Protein AF-A0A952U9K7-F1 (afdb_monomer)

Mean predicted aligned error: 6.44 Å

Structure (mmCIF, N/CA/C/O backbone):
data_AF-A0A952U9K7-F1
#
_entry.id   AF-A0A952U9K7-F1
#
loop_
_atom_site.group_PDB
_atom_site.id
_atom_site.type_symbol
_atom_site.label_atom_id
_atom_site.label_alt_id
_atom_site.label_comp_id
_atom_site.label_asym_id
_atom_site.label_entity_id
_atom_site.label_seq_id
_atom_site.pdbx_PDB_ins_code
_atom_site.Cartn_x
_atom_site.Cartn_y
_atom_site.Cartn_z
_atom_site.occupancy
_atom_site.B_iso_or_equiv
_atom_site.auth_seq_id
_atom_site.auth_comp_id
_atom_site.auth_asym_id
_atom_site.auth_atom_id
_atom_site.pdbx_PDB_model_num
ATOM 1 N N . MET A 1 1 ? -61.680 -23.540 38.713 1.00 37.88 1 MET A N 1
ATOM 2 C CA . MET A 1 1 ? -61.249 -23.160 37.351 1.00 37.88 1 MET A CA 1
ATOM 3 C C . MET A 1 1 ? -60.621 -21.777 37.469 1.00 37.88 1 MET A C 1
ATOM 5 O O . MET A 1 1 ? -61.343 -20.796 37.552 1.00 37.88 1 MET A O 1
ATOM 9 N N . TRP A 1 2 ? -59.306 -21.716 37.691 1.00 30.23 2 TRP A N 1
ATOM 10 C CA . TRP A 1 2 ? -58.599 -20.479 38.048 1.00 30.23 2 TRP A CA 1
ATOM 11 C C . TRP A 1 2 ? -58.170 -19.718 36.787 1.00 30.23 2 TRP A C 1
ATOM 13 O O . TRP A 1 2 ? -57.456 -20.269 35.954 1.00 30.23 2 TRP A O 1
ATOM 23 N N . GLN A 1 3 ? -58.606 -18.462 36.661 1.00 39.00 3 GLN A N 1
ATOM 24 C CA . GLN A 1 3 ? -58.007 -17.465 35.769 1.00 39.00 3 GLN A CA 1
ATOM 25 C C . GLN A 1 3 ? -56.705 -16.948 36.389 1.00 39.00 3 GLN A C 1
ATOM 27 O O . GLN A 1 3 ? -56.698 -16.633 37.576 1.00 39.00 3 GLN A O 1
ATOM 32 N N . PHE A 1 4 ? -55.654 -16.766 35.584 1.00 37.81 4 PHE A N 1
ATOM 33 C CA . PHE A 1 4 ? -54.609 -15.779 35.859 1.00 37.81 4 PHE A CA 1
ATOM 34 C C . PHE A 1 4 ? -54.068 -15.151 34.573 1.00 37.81 4 PHE A C 1
ATOM 36 O O . PHE A 1 4 ? -54.078 -15.742 33.495 1.00 37.81 4 PHE A O 1
ATOM 43 N N . ALA A 1 5 ? -53.671 -13.895 34.741 1.00 40.28 5 ALA A N 1
ATOM 44 C CA . ALA A 1 5 ? -53.377 -12.892 33.740 1.00 40.28 5 ALA A CA 1
ATOM 45 C C . ALA A 1 5 ? -51.969 -12.994 33.122 1.00 40.28 5 ALA A C 1
ATOM 47 O O . ALA A 1 5 ? -51.072 -13.664 33.624 1.00 40.28 5 ALA A O 1
ATOM 48 N N . ARG A 1 6 ? -51.833 -12.238 32.026 1.00 46.50 6 ARG A N 1
ATOM 49 C CA . ARG A 1 6 ? -50.649 -11.872 31.231 1.00 46.50 6 ARG A CA 1
ATOM 50 C C . ARG A 1 6 ? -49.305 -11.827 31.976 1.00 46.50 6 ARG A C 1
ATOM 52 O O . ARG A 1 6 ? -49.191 -11.227 33.037 1.00 46.50 6 ARG A O 1
ATOM 59 N N . SER A 1 7 ? -48.244 -12.201 31.258 1.00 39.53 7 SER A N 1
ATOM 60 C CA . SER A 1 7 ? -46.961 -11.492 31.327 1.00 39.53 7 SER A CA 1
ATOM 61 C C . SER A 1 7 ? -46.228 -11.614 29.991 1.00 39.53 7 SER A C 1
ATOM 63 O O . SER A 1 7 ? -45.555 -12.598 29.704 1.00 39.53 7 SER A O 1
ATOM 65 N N . SER A 1 8 ? -46.393 -10.590 29.158 1.00 52.47 8 SER A N 1
ATOM 66 C CA . SER A 1 8 ? -45.461 -10.248 28.092 1.00 52.47 8 SER A CA 1
ATOM 67 C C . SER A 1 8 ? -44.159 -9.768 28.732 1.00 52.47 8 SER A C 1
ATOM 69 O O . SER A 1 8 ? -44.113 -8.664 29.278 1.00 52.47 8 SER A O 1
ATOM 71 N N . ARG A 1 9 ? -43.099 -10.570 28.659 1.00 48.53 9 ARG A N 1
ATOM 72 C CA . ARG A 1 9 ? -41.734 -10.051 28.754 1.00 48.53 9 ARG A CA 1
ATOM 73 C C . ARG A 1 9 ? -41.154 -10.100 27.355 1.00 48.53 9 ARG A C 1
ATOM 75 O O . ARG A 1 9 ? -40.773 -11.160 26.875 1.00 48.53 9 ARG A O 1
ATOM 82 N N . GLY A 1 10 ? -41.189 -8.945 26.694 1.00 43.25 10 GLY A N 1
ATOM 83 C CA . GLY A 1 10 ? -40.309 -8.694 25.567 1.00 43.25 10 GLY A CA 1
ATOM 84 C C . GLY A 1 10 ? -38.881 -8.858 26.065 1.00 43.25 10 GLY A C 1
ATOM 85 O O . GLY A 1 10 ? -38.507 -8.273 27.081 1.00 43.25 10 GLY A O 1
ATOM 86 N N . ASP A 1 11 ? -38.140 -9.718 25.384 1.00 46.94 11 ASP A N 1
ATOM 87 C CA . ASP A 1 11 ? -36.701 -9.837 25.524 1.00 46.94 11 ASP A CA 1
ATOM 88 C C . ASP A 1 11 ? -36.097 -8.471 25.176 1.00 46.94 11 ASP A C 1
ATOM 90 O O . ASP A 1 11 ? -36.122 -8.029 24.025 1.00 46.94 11 ASP A O 1
ATOM 94 N N . ALA A 1 12 ? -35.674 -7.737 26.204 1.00 50.28 12 ALA A N 1
ATOM 95 C CA . ALA A 1 12 ? -34.909 -6.518 26.036 1.00 50.28 12 ALA A CA 1
ATOM 96 C C . ALA A 1 12 ? -33.539 -6.945 25.509 1.00 50.28 12 ALA A C 1
ATOM 98 O O . ALA A 1 12 ? -32.642 -7.255 26.289 1.00 50.28 12 ALA A O 1
ATOM 99 N N . GLY A 1 13 ? -33.427 -7.009 24.178 1.00 48.12 13 GLY A N 1
ATOM 100 C CA . GLY A 1 13 ? -32.206 -7.358 23.472 1.00 48.12 13 GLY A CA 1
ATOM 101 C C . GLY A 1 13 ? -31.045 -6.547 24.026 1.00 48.12 13 GLY A C 1
ATOM 102 O O . GLY A 1 13 ? -30.970 -5.332 23.837 1.00 48.12 13 GLY A O 1
ATOM 103 N N . THR A 1 14 ? -30.159 -7.219 24.754 1.00 57.16 14 THR A N 1
ATOM 104 C CA . THR A 1 14 ? -28.931 -6.622 25.252 1.00 57.16 14 THR A CA 1
ATOM 105 C C . THR A 1 14 ? -28.125 -6.201 24.031 1.00 57.16 14 THR A C 1
ATOM 107 O O . THR A 1 14 ? -27.683 -7.028 23.233 1.00 57.16 14 THR A O 1
ATOM 110 N N . ALA A 1 15 ? -28.015 -4.887 23.820 1.00 64.81 15 ALA A N 1
ATOM 111 C CA . ALA A 1 15 ? -27.217 -4.340 22.736 1.00 64.81 15 ALA A CA 1
ATOM 112 C C . ALA A 1 15 ? -25.815 -4.958 22.817 1.00 64.81 15 ALA A C 1
ATOM 114 O O . ALA A 1 15 ? -25.151 -4.884 23.853 1.00 64.81 15 ALA A O 1
ATOM 115 N N . ARG A 1 16 ? -25.398 -5.635 21.741 1.00 66.88 16 ARG A N 1
ATOM 116 C CA . ARG A 1 16 ? -24.092 -6.293 21.677 1.00 66.88 16 ARG A CA 1
ATOM 117 C C . ARG A 1 16 ? -23.012 -5.244 21.978 1.00 66.88 16 ARG A C 1
ATOM 119 O O . ARG A 1 16 ? -23.091 -4.161 21.396 1.00 66.88 16 ARG A O 1
ATOM 126 N N . PRO A 1 17 ? -22.025 -5.530 22.848 1.00 74.38 17 PRO A N 1
ATOM 127 C CA . PRO A 1 17 ? -21.009 -4.546 23.196 1.00 74.38 17 PRO A CA 1
ATOM 128 C C . PRO A 1 17 ? -20.305 -4.043 21.933 1.00 74.38 17 PRO A C 1
ATOM 130 O O . PRO A 1 17 ? -19.890 -4.830 21.076 1.00 74.38 17 PRO A O 1
ATOM 133 N N . VAL A 1 18 ? -20.234 -2.718 21.809 1.00 87.44 18 VAL A N 1
ATOM 134 C CA . VAL A 1 18 ? -19.598 -2.024 20.688 1.00 87.44 18 VAL A CA 1
ATOM 135 C C . VAL A 1 18 ? -18.085 -2.132 20.864 1.00 87.44 18 VAL A C 1
ATOM 137 O O . VAL A 1 18 ? -17.547 -1.711 21.890 1.00 87.44 18 VAL A O 1
ATOM 140 N N . LYS A 1 19 ? -17.396 -2.700 19.871 1.00 94.12 19 LYS A N 1
ATOM 141 C CA . LYS A 1 19 ? -15.937 -2.868 19.895 1.00 94.12 19 LYS A CA 1
ATOM 142 C C . LYS A 1 19 ? -15.221 -1.512 19.755 1.00 94.12 19 LYS A C 1
ATOM 144 O O . LYS A 1 19 ? -15.787 -0.614 19.129 1.00 94.12 19 LYS A O 1
ATOM 149 N N . PRO A 1 20 ? -13.993 -1.331 20.275 1.00 94.50 20 PRO A N 1
ATOM 150 C CA . PRO A 1 20 ? -13.357 -0.010 20.270 1.00 94.50 20 PRO A CA 1
ATOM 151 C C . PRO A 1 20 ? -13.043 0.521 18.868 1.00 94.50 20 PRO A C 1
ATOM 153 O O . PRO A 1 20 ? -13.454 1.628 18.523 1.00 94.50 20 PRO A O 1
ATOM 156 N N . LEU A 1 21 ? -12.363 -0.270 18.033 1.00 97.00 21 LEU A N 1
ATOM 157 C CA . LEU A 1 21 ? -11.828 0.215 16.763 1.00 97.00 21 LEU A CA 1
ATOM 158 C C . LEU A 1 21 ? -11.968 -0.812 15.635 1.00 97.00 21 LEU A C 1
ATOM 160 O O . LEU A 1 21 ? -11.735 -2.008 15.816 1.00 97.00 21 LEU A O 1
ATOM 164 N N . LEU A 1 22 ? -12.304 -0.314 14.446 1.00 98.25 22 LEU A N 1
ATOM 165 C CA . LEU A 1 22 ? -12.169 -1.035 13.188 1.00 98.25 22 LEU A CA 1
ATOM 166 C C . LEU A 1 22 ? -11.196 -0.312 12.254 1.00 98.25 22 LEU A C 1
ATOM 168 O O . LEU A 1 22 ? -11.374 0.867 11.944 1.00 98.25 22 LEU A O 1
ATOM 172 N N . LEU A 1 23 ? -10.228 -1.055 11.729 1.00 98.50 23 LEU A N 1
ATOM 173 C CA . LEU A 1 23 ? -9.376 -0.638 10.623 1.00 98.50 23 LEU A CA 1
ATOM 174 C C . LEU A 1 23 ? -9.918 -1.228 9.315 1.00 98.50 23 LEU A C 1
ATOM 176 O O . LEU A 1 23 ? -9.966 -2.449 9.145 1.00 98.50 23 LEU A O 1
ATOM 180 N N . ILE A 1 24 ? -10.322 -0.373 8.374 1.00 98.56 24 ILE A N 1
ATOM 181 C CA . ILE A 1 24 ? -10.697 -0.794 7.015 1.00 98.56 24 ILE A CA 1
ATOM 182 C C . ILE A 1 24 ? -9.494 -0.572 6.106 1.00 98.56 24 ILE A C 1
ATOM 184 O O . ILE A 1 24 ? -9.241 0.548 5.669 1.00 98.56 24 ILE A O 1
ATOM 188 N N . ALA A 1 25 ? -8.745 -1.633 5.831 1.00 98.06 25 ALA A N 1
ATOM 189 C CA . ALA A 1 25 ? -7.472 -1.557 5.132 1.00 98.06 25 ALA A CA 1
ATOM 190 C C . ALA A 1 25 ? -7.561 -1.899 3.640 1.00 98.06 25 ALA A C 1
ATOM 192 O O . ALA A 1 25 ? -8.407 -2.675 3.179 1.00 98.06 25 ALA A O 1
ATOM 193 N N . CYS A 1 26 ? -6.616 -1.359 2.878 1.00 97.12 26 CYS A N 1
ATOM 194 C CA . CYS A 1 26 ? -6.236 -1.926 1.596 1.00 97.12 26 CYS A CA 1
ATOM 195 C C . CYS A 1 26 ? -5.763 -3.375 1.783 1.00 97.12 26 CYS A C 1
ATOM 197 O O . CYS A 1 26 ? -4.928 -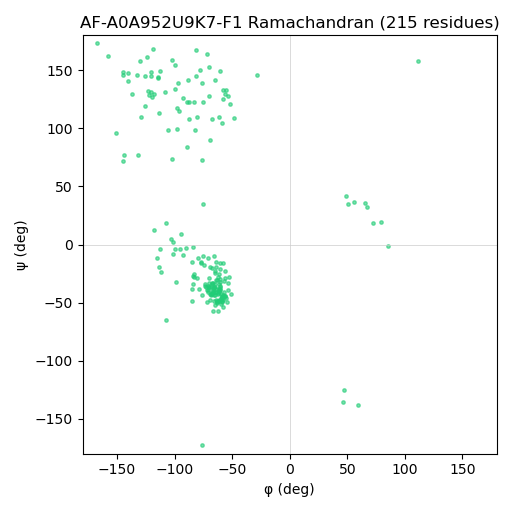3.658 2.639 1.00 97.12 26 CYS A O 1
ATOM 199 N N . GLY A 1 27 ? -6.245 -4.301 0.950 1.00 96.50 27 GLY A N 1
ATOM 200 C CA . GLY A 1 27 ? -5.814 -5.700 1.000 1.00 96.50 27 GLY A CA 1
ATOM 201 C C . GLY A 1 27 ? -4.316 -5.903 0.745 1.00 96.50 27 GLY A C 1
ATOM 202 O O . GLY A 1 27 ? -3.781 -6.921 1.169 1.00 96.50 27 GLY A O 1
ATOM 203 N N . ALA A 1 28 ? -3.641 -4.944 0.101 1.00 96.31 28 ALA A N 1
ATOM 204 C CA . ALA A 1 28 ? -2.191 -4.965 -0.090 1.00 96.31 28 ALA A CA 1
ATOM 205 C C . ALA A 1 28 ? -1.401 -4.627 1.185 1.00 96.31 28 ALA A C 1
ATOM 207 O O . ALA A 1 28 ? -0.220 -4.928 1.241 1.00 96.31 28 ALA A O 1
ATOM 208 N N . LEU A 1 29 ? -2.053 -4.022 2.186 1.00 96.75 29 LEU A N 1
ATOM 209 C CA . LEU A 1 29 ? -1.466 -3.646 3.478 1.00 96.75 29 LEU A CA 1
ATOM 210 C C . LEU A 1 29 ? -1.830 -4.637 4.595 1.00 96.75 29 LEU A C 1
ATOM 212 O O . LEU A 1 29 ? -1.544 -4.398 5.765 1.00 96.75 29 LEU A O 1
ATOM 216 N N . ALA A 1 30 ? -2.562 -5.710 4.276 1.00 95.88 30 ALA A N 1
ATOM 217 C CA . ALA A 1 30 ? -3.206 -6.544 5.286 1.00 95.88 30 ALA A CA 1
ATOM 218 C C . ALA A 1 30 ? -2.201 -7.159 6.272 1.00 95.88 30 ALA A C 1
ATOM 220 O O . ALA A 1 30 ? -2.463 -7.178 7.473 1.00 95.88 30 ALA A O 1
ATOM 221 N N . ARG A 1 31 ? -1.055 -7.647 5.778 1.00 96.38 31 ARG A N 1
ATOM 222 C CA . ARG A 1 31 ? -0.038 -8.302 6.617 1.00 96.38 31 ARG A CA 1
ATOM 223 C C . ARG A 1 31 ? 0.643 -7.291 7.533 1.00 96.38 31 ARG A C 1
ATOM 225 O O . ARG A 1 31 ? 0.808 -7.558 8.717 1.00 96.38 31 ARG A O 1
ATOM 232 N N . GLU A 1 32 ? 0.965 -6.121 7.004 1.00 96.94 32 GLU A N 1
ATOM 233 C CA . GLU A 1 32 ? 1.681 -5.056 7.699 1.00 96.94 32 GLU A CA 1
ATOM 234 C C . GLU A 1 32 ? 0.788 -4.412 8.762 1.00 96.94 32 GLU A C 1
ATOM 236 O O . GLU A 1 32 ? 1.223 -4.193 9.889 1.00 96.94 32 GLU A O 1
ATOM 241 N N . VAL A 1 33 ? -0.494 -4.186 8.458 1.00 97.81 33 VAL A N 1
ATOM 242 C CA . VAL A 1 33 ? -1.463 -3.657 9.431 1.00 97.81 33 VAL A CA 1
ATOM 243 C C . VAL A 1 33 ? -1.728 -4.665 10.553 1.00 97.81 33 VAL A C 1
ATOM 245 O O . VAL A 1 33 ? -1.845 -4.264 11.709 1.00 97.81 33 VAL A O 1
ATOM 248 N N . ILE A 1 34 ? -1.772 -5.969 10.250 1.00 98.06 34 ILE A N 1
ATOM 249 C CA . ILE A 1 34 ? -1.856 -7.029 11.270 1.00 98.06 34 ILE A CA 1
ATOM 250 C C . ILE A 1 34 ? -0.613 -7.017 12.165 1.00 98.06 34 ILE A C 1
ATOM 252 O O . ILE A 1 34 ? -0.751 -6.990 13.389 1.00 98.06 34 ILE A O 1
ATOM 256 N N . ALA A 1 35 ? 0.579 -6.972 11.568 1.00 97.75 35 ALA A N 1
ATOM 257 C CA . ALA A 1 35 ? 1.836 -6.942 12.305 1.00 97.75 35 ALA A CA 1
ATOM 258 C C . ALA A 1 35 ? 1.945 -5.701 13.204 1.00 97.75 35 ALA A C 1
ATOM 260 O O . ALA A 1 35 ? 2.387 -5.801 14.345 1.00 97.75 35 ALA A O 1
ATOM 261 N N . LEU A 1 36 ? 1.497 -4.536 12.728 1.00 97.88 36 LEU A N 1
ATOM 262 C CA . LEU A 1 36 ? 1.464 -3.301 13.512 1.00 97.88 36 LEU A CA 1
ATOM 263 C C . LEU A 1 36 ? 0.445 -3.353 14.653 1.00 97.88 36 LEU A C 1
ATOM 265 O O . LEU A 1 36 ? 0.774 -2.966 15.773 1.00 97.88 36 LEU A O 1
ATOM 269 N N . ARG A 1 37 ? -0.761 -3.880 14.404 1.00 97.62 37 ARG A N 1
ATOM 270 C CA . ARG A 1 37 ? -1.762 -4.110 15.456 1.00 97.62 37 ARG A CA 1
ATOM 271 C C . ARG A 1 37 ? -1.195 -4.985 16.570 1.00 97.62 37 ARG A C 1
ATOM 273 O O . ARG A 1 37 ? -1.403 -4.677 17.738 1.00 97.62 37 ARG A O 1
ATOM 280 N N . GLU A 1 38 ? -0.486 -6.054 16.219 1.00 97.81 38 GLU A N 1
ATOM 281 C CA . GLU A 1 38 ? 0.136 -6.968 17.183 1.00 97.81 38 GLU A CA 1
ATOM 282 C C . GLU A 1 38 ? 1.305 -6.314 17.922 1.00 97.81 38 GLU A C 1
ATOM 284 O O . GLU A 1 38 ? 1.332 -6.338 19.151 1.00 97.81 38 GLU A O 1
ATOM 289 N N . LYS A 1 39 ? 2.215 -5.654 17.194 1.00 97.44 39 LYS A N 1
ATOM 290 C CA . LYS A 1 39 ? 3.366 -4.923 17.750 1.00 97.44 39 LYS A CA 1
ATOM 291 C C . LYS A 1 39 ? 2.952 -3.902 18.810 1.00 97.44 39 LYS A C 1
ATOM 293 O O . LYS A 1 39 ? 3.644 -3.752 19.812 1.00 97.44 39 LYS A O 1
ATOM 298 N N . HIS A 1 40 ? 1.837 -3.207 18.588 1.00 97.00 40 HIS A N 1
ATOM 299 C CA . HIS A 1 40 ? 1.350 -2.139 19.466 1.00 97.00 40 HIS A CA 1
ATOM 300 C C . HIS A 1 40 ? 0.175 -2.542 20.360 1.00 97.00 40 HIS A C 1
ATOM 302 O O . HIS A 1 40 ? -0.372 -1.685 21.053 1.00 97.00 40 HIS A O 1
ATOM 308 N N . ALA A 1 41 ? -0.221 -3.818 20.342 1.00 96.56 41 ALA A N 1
ATOM 309 C CA . ALA A 1 41 ? -1.356 -4.350 21.095 1.00 96.56 41 ALA A CA 1
ATOM 310 C C . ALA A 1 41 ? -2.650 -3.521 20.937 1.00 96.56 41 ALA A C 1
ATOM 312 O O . ALA A 1 41 ? -3.366 -3.262 21.906 1.00 96.56 41 ALA A O 1
ATOM 313 N N . TRP A 1 42 ? -2.955 -3.075 19.714 1.00 95.94 42 TRP A N 1
ATOM 314 C CA . TRP A 1 42 ? -4.180 -2.320 19.449 1.00 95.94 42 TRP A CA 1
ATOM 315 C C . TRP A 1 42 ? -5.415 -3.223 19.566 1.00 95.94 42 TRP A C 1
ATOM 317 O O . TRP A 1 42 ? -5.503 -4.244 18.880 1.00 95.94 42 TRP A O 1
ATOM 327 N N . ASP A 1 43 ? -6.403 -2.807 20.365 1.00 95.31 43 ASP A N 1
ATOM 328 C CA . ASP A 1 43 ? -7.733 -3.432 20.416 1.00 95.31 43 ASP A CA 1
ATOM 329 C C . ASP A 1 43 ? -8.565 -3.015 19.190 1.00 95.31 43 ASP A C 1
ATOM 331 O O . ASP A 1 43 ? -9.438 -2.142 19.242 1.00 95.31 43 ASP A O 1
ATOM 335 N N . ALA A 1 44 ? -8.190 -3.580 18.041 1.00 96.50 44 ALA A N 1
ATOM 336 C CA . ALA A 1 44 ? -8.738 -3.236 16.741 1.00 96.50 44 ALA A CA 1
ATOM 337 C C . ALA A 1 44 ? -9.013 -4.477 15.887 1.00 96.50 44 ALA A C 1
ATOM 339 O O . ALA A 1 44 ? -8.129 -5.305 15.637 1.00 96.50 44 ALA A O 1
ATOM 340 N N . ASP A 1 45 ? -10.227 -4.551 15.348 1.00 97.94 45 ASP A N 1
ATOM 341 C CA . ASP A 1 45 ? -10.522 -5.472 14.256 1.00 97.94 45 ASP A CA 1
ATOM 342 C C . ASP A 1 45 ? -9.989 -4.902 12.934 1.00 97.94 45 ASP A C 1
ATOM 344 O O . ASP A 1 45 ? -9.958 -3.688 12.725 1.00 97.94 45 ASP A O 1
ATOM 348 N N . ILE A 1 46 ? -9.612 -5.784 12.006 1.00 98.44 46 ILE A N 1
ATOM 349 C CA . ILE A 1 46 ? -9.141 -5.406 10.669 1.00 98.44 46 ILE A CA 1
ATOM 350 C C . ILE A 1 46 ? -10.039 -6.066 9.627 1.00 98.44 46 ILE A C 1
ATOM 352 O O . ILE A 1 46 ? -10.231 -7.282 9.633 1.00 98.44 46 ILE A O 1
ATOM 356 N N . VAL A 1 47 ? -10.553 -5.274 8.688 1.00 98.25 47 VAL A N 1
ATOM 357 C CA . VAL A 1 47 ? -11.229 -5.774 7.484 1.00 98.25 47 VAL A CA 1
ATOM 358 C C . VAL A 1 47 ? -10.587 -5.174 6.247 1.00 98.25 47 VAL A C 1
ATOM 360 O O . VAL A 1 47 ? -10.174 -4.021 6.251 1.00 98.25 47 VAL A O 1
ATOM 363 N N . CYS A 1 48 ? -10.516 -5.950 5.168 1.00 98.00 48 CYS A N 1
ATOM 364 C CA . CYS A 1 48 ? -9.840 -5.518 3.949 1.00 98.00 48 CYS A CA 1
ATOM 365 C C . CYS A 1 48 ? -10.801 -5.300 2.774 1.00 98.00 48 CYS A C 1
ATOM 367 O O . CYS A 1 48 ? -11.812 -5.999 2.610 1.00 98.00 48 CYS A O 1
ATOM 369 N N . VAL A 1 49 ? -10.429 -4.358 1.910 1.00 97.75 49 VAL A N 1
ATOM 370 C CA . VAL A 1 49 ? -10.958 -4.199 0.549 1.00 97.75 49 VAL A CA 1
ATOM 371 C C . VAL A 1 49 ? -9.999 -4.883 -0.441 1.00 97.75 49 VAL A C 1
ATOM 373 O O . VAL A 1 49 ? -8.785 -4.769 -0.265 1.00 97.75 49 VAL A O 1
ATOM 376 N N . PRO A 1 50 ? -10.490 -5.612 -1.467 1.00 95.25 50 PRO A N 1
ATOM 377 C CA . PRO A 1 50 ? -9.632 -6.358 -2.390 1.00 95.25 50 PRO A CA 1
ATOM 378 C C . PRO A 1 50 ? -8.532 -5.506 -3.037 1.00 95.25 50 PRO A C 1
ATOM 380 O O . PRO A 1 50 ? -8.815 -4.487 -3.662 1.00 95.25 50 PRO A O 1
ATOM 383 N N . ALA A 1 51 ? -7.282 -5.970 -2.951 1.00 93.31 51 ALA A N 1
ATOM 384 C CA . ALA A 1 51 ? -6.124 -5.263 -3.507 1.00 93.31 51 ALA A CA 1
ATOM 385 C C . ALA A 1 51 ? -6.212 -5.058 -5.031 1.00 93.31 51 ALA A C 1
ATOM 387 O O . ALA A 1 51 ? -5.730 -4.054 -5.545 1.00 93.31 51 ALA A O 1
ATOM 388 N N . ILE A 1 52 ? -6.889 -5.963 -5.748 1.00 91.06 52 ILE A N 1
ATOM 389 C CA . ILE A 1 52 ? -7.063 -5.893 -7.208 1.00 91.06 52 ILE A CA 1
ATOM 390 C C . ILE A 1 52 ? -7.792 -4.625 -7.684 1.00 91.06 52 ILE A C 1
ATOM 392 O O . ILE A 1 52 ? -7.716 -4.283 -8.859 1.00 91.06 52 ILE A O 1
ATOM 396 N N . PHE A 1 53 ? -8.477 -3.895 -6.797 1.00 93.88 53 PHE A N 1
ATOM 397 C CA . PHE A 1 53 ? -9.124 -2.637 -7.172 1.00 93.88 53 PHE A CA 1
ATOM 398 C C . PHE A 1 53 ? -8.143 -1.525 -7.563 1.00 93.88 53 PHE A C 1
ATOM 400 O O . PHE A 1 53 ? -8.589 -0.569 -8.177 1.00 93.88 53 PHE A O 1
ATOM 407 N N . HIS A 1 54 ? -6.830 -1.670 -7.351 1.00 89.06 54 HIS A N 1
ATOM 408 C CA . HIS A 1 54 ? -5.838 -0.736 -7.911 1.00 89.06 54 HIS A CA 1
ATOM 409 C C . HIS A 1 54 ? -5.783 -0.771 -9.444 1.00 89.06 54 HIS A C 1
ATOM 411 O O . HIS A 1 54 ? -5.442 0.228 -10.063 1.00 89.06 54 HIS A O 1
ATOM 417 N N . ASN A 1 55 ? -6.214 -1.872 -10.068 1.00 88.88 55 ASN A N 1
ATOM 418 C CA . ASN A 1 55 ? -6.347 -1.943 -11.525 1.00 88.88 55 ASN A CA 1
ATOM 419 C C . ASN A 1 55 ? -7.644 -1.264 -12.015 1.00 88.88 55 ASN A C 1
ATOM 421 O O . ASN A 1 55 ? -7.827 -1.065 -13.211 1.00 88.88 55 ASN A O 1
ATOM 425 N N . THR A 1 56 ? -8.564 -0.922 -11.102 1.00 93.62 56 THR A N 1
ATOM 426 C CA . THR A 1 56 ? -9.806 -0.179 -11.380 1.00 93.62 56 THR A CA 1
ATOM 427 C C . THR A 1 56 ? -10.148 0.755 -10.203 1.00 93.62 56 THR A C 1
ATOM 429 O O . THR A 1 56 ? -11.084 0.444 -9.450 1.00 93.62 56 THR A O 1
ATOM 432 N N . PRO A 1 57 ? -9.405 1.864 -10.001 1.00 95.25 57 PRO A N 1
ATOM 433 C CA . PRO A 1 57 ? -9.488 2.680 -8.781 1.00 95.25 57 PRO A CA 1
ATOM 434 C C . PRO A 1 57 ? -10.887 3.202 -8.439 1.00 95.25 57 PRO A C 1
ATOM 436 O O . PRO A 1 57 ? -11.245 3.296 -7.267 1.00 95.25 57 PRO A O 1
ATOM 439 N N . SER A 1 58 ? -11.742 3.414 -9.444 1.00 96.38 58 SER A N 1
ATOM 440 C CA . SER A 1 58 ? -13.149 3.804 -9.263 1.00 96.38 58 SER A CA 1
ATOM 441 C C . SER A 1 58 ? -13.980 2.825 -8.417 1.00 96.38 58 SER A C 1
ATOM 443 O O . SER A 1 58 ? -15.048 3.179 -7.922 1.00 96.38 58 SER A O 1
ATOM 445 N N . LYS A 1 59 ? -13.509 1.588 -8.199 1.00 97.31 59 LYS A N 1
ATOM 446 C CA . LYS A 1 59 ? -14.158 0.609 -7.307 1.00 97.31 59 LYS A CA 1
ATOM 447 C C . LYS A 1 59 ? -13.771 0.761 -5.835 1.00 97.31 59 LYS A C 1
ATOM 449 O O . LYS A 1 59 ? -14.445 0.176 -4.987 1.00 97.31 59 LYS A O 1
ATOM 454 N N . ILE A 1 60 ? -12.710 1.504 -5.517 1.00 97.94 60 ILE A N 1
ATOM 455 C CA . ILE A 1 60 ? -12.175 1.621 -4.155 1.00 97.94 60 ILE A CA 1
ATOM 456 C C . ILE A 1 60 ? -13.178 2.341 -3.250 1.00 97.94 60 ILE A C 1
ATOM 458 O O . ILE A 1 60 ? -13.620 1.752 -2.262 1.00 97.94 60 ILE A O 1
ATOM 462 N N . ALA A 1 61 ? -13.591 3.564 -3.603 1.00 98.12 61 ALA A N 1
ATOM 463 C CA . ALA A 1 61 ? -14.483 4.365 -2.762 1.00 98.12 61 ALA A CA 1
ATOM 464 C C . ALA A 1 61 ? -15.836 3.669 -2.483 1.00 98.12 61 ALA A C 1
ATOM 466 O O . ALA A 1 61 ? -16.171 3.507 -1.305 1.00 98.12 61 ALA A O 1
ATOM 467 N N . PRO A 1 62 ? -16.560 3.118 -3.485 1.00 98.31 62 PRO A N 1
ATOM 468 C CA . PRO A 1 62 ? -17.795 2.371 -3.226 1.00 98.31 62 PRO A CA 1
ATOM 469 C C . PRO A 1 62 ? -17.592 1.135 -2.338 1.00 98.31 62 PRO A C 1
ATOM 471 O O . PRO A 1 62 ? -18.451 0.792 -1.522 1.00 98.31 62 PRO A O 1
ATOM 474 N N . ALA A 1 63 ? -16.460 0.439 -2.476 1.00 98.50 63 ALA A N 1
ATOM 475 C CA . ALA A 1 63 ? -16.173 -0.745 -1.676 1.00 98.50 63 ALA A CA 1
ATOM 476 C C . ALA A 1 63 ? -15.850 -0.406 -0.215 1.00 98.50 63 ALA A C 1
ATOM 478 O O . ALA A 1 63 ? -16.289 -1.127 0.686 1.00 98.50 63 ALA A O 1
ATOM 479 N N . VAL A 1 64 ? -15.113 0.682 0.022 1.00 98.56 64 VAL A N 1
ATOM 480 C CA . VAL A 1 64 ? -14.839 1.199 1.368 1.00 98.56 64 VAL A CA 1
ATOM 481 C C . VAL A 1 64 ? -16.134 1.689 2.020 1.00 98.56 64 VAL A C 1
ATOM 483 O O . VAL A 1 64 ? -16.451 1.245 3.123 1.00 98.56 64 VAL A O 1
ATOM 486 N N . GLU A 1 65 ? -16.938 2.500 1.325 1.00 98.56 65 GLU A N 1
ATOM 487 C CA . GLU A 1 65 ? -18.241 2.982 1.814 1.00 98.56 65 GLU A CA 1
ATOM 488 C C . GLU A 1 65 ? -19.160 1.817 2.204 1.00 98.56 65 GLU A C 1
ATOM 490 O O . GLU A 1 65 ? -19.702 1.788 3.312 1.00 98.56 65 GLU A O 1
ATOM 495 N N . LYS A 1 66 ? -19.253 0.783 1.359 1.00 98.56 66 LYS A N 1
ATOM 496 C CA . LYS A 1 66 ? -20.022 -0.430 1.668 1.00 98.56 66 LYS A CA 1
ATOM 497 C C . LYS A 1 66 ? -19.561 -1.107 2.964 1.00 98.56 66 LYS A C 1
ATOM 499 O O . LYS A 1 66 ? -20.400 -1.580 3.733 1.00 98.56 66 LYS A O 1
ATOM 504 N N . ARG A 1 67 ? -18.249 -1.181 3.220 1.00 98.50 67 ARG A N 1
ATOM 505 C CA . ARG A 1 67 ? -17.699 -1.771 4.455 1.00 98.50 67 ARG A CA 1
ATOM 506 C C . ARG A 1 67 ? -18.021 -0.919 5.679 1.00 98.50 67 ARG A C 1
ATOM 508 O O . ARG A 1 67 ? -18.436 -1.482 6.689 1.00 98.50 67 ARG A O 1
ATOM 515 N N . ILE A 1 68 ? -17.885 0.403 5.572 1.00 98.56 68 ILE A N 1
ATOM 516 C CA . ILE A 1 68 ? -18.229 1.345 6.645 1.00 98.56 68 ILE A CA 1
ATOM 517 C C . ILE A 1 68 ? -19.699 1.178 7.027 1.00 98.56 68 ILE A C 1
ATOM 519 O O . ILE A 1 68 ? -20.006 0.921 8.188 1.00 98.56 68 ILE A O 1
ATOM 523 N N . LEU A 1 69 ? -20.613 1.261 6.057 1.00 98.38 69 LEU A N 1
ATOM 524 C CA . LEU A 1 69 ? -22.054 1.184 6.312 1.00 98.38 69 LEU A CA 1
ATOM 525 C C . LEU A 1 69 ? -22.466 -0.145 6.955 1.00 98.38 69 LEU A C 1
ATOM 527 O O . LEU A 1 69 ? -23.295 -0.155 7.861 1.00 98.38 69 LEU A O 1
ATOM 531 N N . ALA A 1 70 ? -21.856 -1.255 6.535 1.00 98.12 70 ALA A N 1
ATOM 532 C CA . ALA A 1 70 ? -22.156 -2.576 7.080 1.00 98.12 70 ALA A CA 1
ATOM 533 C C . ALA A 1 70 ? -21.676 -2.771 8.531 1.00 98.12 70 ALA A C 1
ATOM 535 O O . ALA A 1 70 ? -22.252 -3.573 9.270 1.00 98.12 70 ALA A O 1
ATOM 536 N N . LEU A 1 71 ? -20.604 -2.084 8.938 1.00 97.75 71 LEU A N 1
ATOM 537 C CA . LEU A 1 71 ? -19.909 -2.365 10.196 1.00 97.75 71 LEU A CA 1
ATOM 538 C C . LEU A 1 71 ? -20.014 -1.240 11.229 1.00 97.75 71 LEU A C 1
ATOM 540 O O . LEU A 1 71 ? -19.865 -1.524 12.411 1.00 97.75 71 LEU A O 1
ATOM 544 N N . ARG A 1 72 ? -20.337 0.002 10.839 1.00 96.88 72 ARG A N 1
ATOM 545 C CA . ARG A 1 72 ? -20.301 1.185 11.726 1.00 96.88 72 ARG A CA 1
ATOM 546 C C . ARG A 1 72 ? -21.081 1.053 13.028 1.00 96.88 72 ARG A C 1
ATOM 548 O O . ARG A 1 72 ? -20.651 1.593 14.031 1.00 96.88 72 ARG A O 1
ATOM 555 N N . ALA A 1 73 ? -22.192 0.318 13.043 1.00 96.50 73 ALA A N 1
ATOM 556 C CA . ALA A 1 73 ? -22.986 0.129 14.260 1.00 96.50 73 ALA A CA 1
ATOM 557 C C . ALA A 1 73 ? -22.306 -0.780 15.307 1.00 96.50 73 ALA A C 1
ATOM 559 O O . ALA A 1 73 ? -22.775 -0.878 16.435 1.00 96.50 73 ALA A O 1
ATOM 560 N N . GLN A 1 74 ? -21.231 -1.480 14.932 1.00 96.94 74 GLN A N 1
ATOM 561 C CA . GLN A 1 74 ? -20.545 -2.472 15.764 1.00 96.94 74 GLN A CA 1
ATOM 562 C C . GLN A 1 74 ? -19.263 -1.925 16.409 1.00 96.94 74 GLN A C 1
ATOM 564 O O . GLN A 1 74 ? -18.690 -2.615 17.253 1.00 96.94 74 GLN A O 1
ATOM 569 N N . TYR A 1 75 ? -18.825 -0.719 16.024 1.00 96.94 75 TYR A N 1
ATOM 570 C CA . TYR A 1 75 ? -17.560 -0.124 16.459 1.00 96.94 75 TYR A CA 1
ATOM 571 C C . TYR A 1 75 ? -17.738 1.320 16.919 1.00 96.94 75 TYR A C 1
ATOM 573 O O . TYR A 1 75 ? -18.548 2.054 16.359 1.00 96.94 75 TYR A O 1
ATOM 581 N N . GLN A 1 76 ? -16.959 1.732 17.919 1.00 95.38 76 GLN A N 1
ATOM 582 C CA . GLN A 1 76 ? -16.963 3.112 18.409 1.00 95.38 76 GLN A CA 1
ATOM 583 C C . GLN A 1 76 ? -16.261 4.043 17.417 1.00 95.38 76 GLN A C 1
ATOM 585 O O . GLN A 1 76 ? -16.672 5.187 17.242 1.00 95.38 76 GLN A O 1
ATOM 590 N N . ARG A 1 77 ? -15.229 3.538 16.728 1.00 95.50 77 ARG A N 1
ATOM 591 C CA . ARG A 1 77 ? -14.468 4.278 15.721 1.00 95.50 77 ARG A CA 1
ATOM 592 C C . ARG A 1 77 ? -14.105 3.402 14.527 1.00 95.50 77 ARG A C 1
ATOM 594 O O . ARG A 1 77 ? -13.857 2.203 14.663 1.00 95.50 77 ARG A O 1
ATOM 601 N N . ILE A 1 78 ? -14.038 4.028 13.356 1.00 98.00 78 ILE A N 1
ATOM 602 C CA . ILE A 1 78 ? -13.512 3.434 12.127 1.00 98.00 78 ILE A CA 1
ATOM 603 C C . ILE A 1 78 ? -12.382 4.324 11.616 1.00 98.00 78 ILE A C 1
ATOM 605 O O . ILE A 1 78 ? -12.570 5.532 11.506 1.00 98.00 78 ILE A O 1
ATOM 609 N N . ILE A 1 79 ? -11.248 3.722 11.261 1.00 98.31 79 ILE A N 1
ATOM 610 C CA . ILE A 1 79 ? -10.166 4.385 10.525 1.00 98.31 79 ILE A CA 1
ATOM 611 C C . ILE A 1 79 ? -9.953 3.630 9.216 1.00 98.31 79 ILE A C 1
ATOM 613 O O . ILE A 1 79 ? -9.832 2.401 9.194 1.00 98.31 79 ILE A O 1
ATOM 617 N N . VAL A 1 80 ? -9.893 4.362 8.111 1.00 98.44 80 VAL A N 1
ATOM 618 C CA . VAL A 1 80 ? -9.580 3.793 6.801 1.00 98.44 80 VAL A CA 1
ATOM 619 C C . VAL A 1 80 ? -8.065 3.805 6.580 1.00 98.44 80 VAL A C 1
ATOM 621 O O . VAL A 1 80 ? -7.403 4.838 6.632 1.00 98.44 80 VAL A O 1
ATOM 624 N N . VAL A 1 81 ? -7.498 2.631 6.324 1.00 98.12 81 VAL A N 1
ATOM 625 C CA . VAL A 1 81 ? -6.065 2.429 6.076 1.00 98.12 81 VAL A CA 1
ATOM 626 C C . VAL A 1 81 ? -5.856 2.269 4.570 1.00 98.12 81 VAL A C 1
ATOM 628 O O . VAL A 1 81 ? -5.684 1.165 4.047 1.00 98.12 81 VAL A O 1
ATOM 631 N N . TYR A 1 82 ? -5.973 3.393 3.867 1.00 96.25 82 TYR A N 1
ATOM 632 C CA . TYR A 1 82 ? -5.853 3.517 2.415 1.00 96.25 82 TYR A CA 1
ATOM 633 C C . TYR A 1 82 ? -5.184 4.856 2.080 1.00 96.25 82 TYR A C 1
ATOM 635 O O . TYR A 1 82 ? -5.411 5.846 2.777 1.00 96.25 82 TYR A O 1
ATOM 643 N N . GLY A 1 83 ? -4.380 4.892 1.014 1.00 94.94 83 GLY A N 1
ATOM 644 C CA . GLY A 1 83 ? -4.061 6.156 0.342 1.00 94.94 83 GLY A CA 1
ATOM 645 C C . GLY A 1 83 ? -5.234 6.635 -0.523 1.00 94.94 83 GLY A C 1
ATOM 646 O O . GLY A 1 83 ? -6.300 6.021 -0.509 1.00 94.94 83 GLY A O 1
ATOM 647 N N . ASP A 1 84 ? -5.038 7.688 -1.318 1.00 94.31 84 ASP A N 1
ATOM 648 C CA . ASP A 1 84 ? -5.978 7.999 -2.410 1.00 94.31 84 ASP A CA 1
ATOM 649 C C . ASP A 1 84 ? -5.973 6.892 -3.481 1.00 94.31 84 ASP A C 1
ATOM 651 O O . ASP A 1 84 ? -7.011 6.535 -4.024 1.00 94.31 84 ASP A O 1
ATOM 655 N N . CYS A 1 85 ? -4.809 6.301 -3.752 1.00 93.88 85 CYS A N 1
ATOM 656 C CA . CYS A 1 85 ? -4.600 5.178 -4.662 1.00 93.88 85 CYS A CA 1
ATOM 657 C C . CYS A 1 85 ? -5.218 5.383 -6.057 1.00 93.88 85 CYS A C 1
ATOM 659 O O . CYS A 1 85 ? -5.695 4.428 -6.675 1.00 93.88 85 CYS A O 1
ATOM 661 N N . GLY A 1 86 ? -5.204 6.624 -6.553 1.00 93.25 86 GLY A N 1
ATOM 662 C CA . GLY A 1 86 ? -5.739 6.983 -7.864 1.00 93.25 86 GLY A CA 1
ATOM 663 C C . GLY A 1 86 ? -7.258 7.135 -7.883 1.00 93.25 86 GLY A C 1
ATOM 664 O O . GLY A 1 86 ? -7.857 7.060 -8.955 1.00 93.25 86 GLY A O 1
ATOM 665 N N . THR A 1 87 ? -7.900 7.320 -6.723 1.00 95.69 87 THR A N 1
ATOM 666 C CA . THR A 1 87 ? -9.331 7.649 -6.665 1.00 95.69 87 THR A CA 1
ATOM 667 C C . THR A 1 87 ? -9.624 9.096 -7.037 1.00 95.69 87 THR A C 1
ATOM 669 O O . THR A 1 87 ? -10.788 9.435 -7.219 1.00 95.69 87 THR A O 1
ATOM 672 N N . ASN A 1 88 ? -8.598 9.944 -7.172 1.00 94.75 88 ASN A N 1
ATOM 673 C CA . ASN A 1 88 ? -8.742 11.360 -7.511 1.00 94.75 88 ASN A CA 1
ATOM 674 C C . ASN A 1 88 ? -9.668 12.108 -6.530 1.00 94.75 88 ASN A C 1
ATOM 676 O O . ASN A 1 88 ? -10.435 12.980 -6.932 1.00 94.75 88 ASN A O 1
ATOM 680 N N . GLY A 1 89 ? -9.610 11.757 -5.240 1.00 95.94 89 GLY A N 1
ATOM 681 C CA . GLY A 1 89 ? -10.411 12.376 -4.182 1.00 95.94 89 GLY A CA 1
ATOM 682 C C . GLY A 1 89 ? -11.813 11.787 -3.986 1.00 95.94 89 GLY A C 1
ATOM 683 O O . GLY A 1 89 ? -12.518 12.208 -3.063 1.00 95.94 89 GLY A O 1
ATOM 684 N N . ASP A 1 90 ? -12.230 10.795 -4.780 1.00 97.31 90 ASP A N 1
ATOM 685 C CA . ASP A 1 90 ? -13.527 10.126 -4.593 1.00 97.31 90 ASP A CA 1
ATOM 686 C C . ASP A 1 90 ? -13.611 9.430 -3.229 1.00 97.31 90 ASP A C 1
ATOM 688 O O . ASP A 1 90 ? -14.659 9.460 -2.571 1.00 97.31 90 ASP A O 1
ATOM 692 N N . LEU A 1 91 ? -12.506 8.825 -2.771 1.00 98.12 91 LEU A N 1
ATOM 693 C CA . LEU A 1 91 ? -12.452 8.227 -1.442 1.00 98.12 91 LEU A CA 1
ATOM 694 C C . LEU A 1 91 ? -12.629 9.297 -0.361 1.00 98.12 91 LEU A C 1
ATOM 696 O O . LEU A 1 91 ? -13.492 9.139 0.499 1.00 98.12 91 LEU A O 1
ATOM 700 N N . ASP A 1 92 ? -11.889 10.403 -0.433 1.00 97.88 92 ASP A N 1
ATOM 701 C CA . ASP A 1 92 ? -11.998 11.505 0.532 1.00 97.88 92 ASP A CA 1
ATOM 702 C C . ASP A 1 92 ? -13.415 12.083 0.590 1.00 97.88 92 ASP A C 1
ATOM 704 O O . ASP A 1 92 ? -13.979 12.261 1.671 1.00 97.88 92 ASP A O 1
ATOM 708 N N . SER A 1 93 ? -14.040 12.278 -0.571 1.00 98.06 93 SER A N 1
ATOM 709 C CA . SER A 1 93 ? -15.420 12.756 -0.675 1.00 98.06 93 SER A CA 1
AT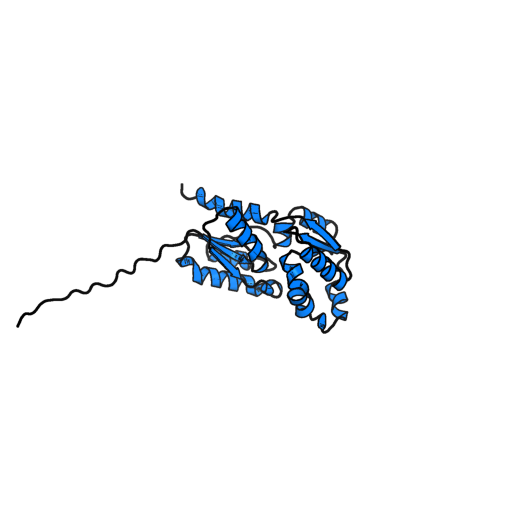OM 710 C C . SER A 1 93 ? -16.417 11.794 -0.021 1.00 98.06 93 SER A C 1
ATOM 712 O O . SER A 1 93 ? -17.347 12.223 0.667 1.00 98.06 93 SER A O 1
ATOM 714 N N . ALA A 1 94 ? -16.241 10.482 -0.201 1.00 98.19 94 ALA A N 1
ATOM 715 C CA . ALA A 1 94 ? -17.091 9.480 0.439 1.00 98.19 94 ALA A CA 1
ATOM 716 C C . ALA A 1 94 ? -16.903 9.441 1.962 1.00 98.19 94 ALA A C 1
ATOM 718 O O . ALA A 1 94 ? -17.881 9.375 2.709 1.00 98.19 94 ALA A O 1
ATOM 719 N N . LEU A 1 95 ? -15.659 9.523 2.429 1.00 98.31 95 LEU A N 1
ATOM 720 C CA . LEU A 1 95 ? -15.324 9.502 3.850 1.00 98.31 95 LEU A CA 1
ATOM 721 C C . LEU A 1 95 ? -15.821 10.753 4.583 1.00 98.31 95 LEU A C 1
ATOM 723 O O . LEU A 1 95 ? -16.411 10.627 5.658 1.00 98.31 95 LEU A O 1
ATOM 727 N N . ALA A 1 96 ? -15.714 11.930 3.960 1.00 98.12 96 ALA A N 1
ATOM 728 C CA . ALA A 1 96 ? -16.254 13.181 4.488 1.00 98.12 96 ALA A CA 1
ATOM 729 C C . ALA A 1 96 ? -17.777 13.112 4.703 1.00 98.12 96 ALA A C 1
ATOM 731 O O . ALA A 1 96 ? -18.264 13.485 5.769 1.00 98.12 96 ALA A O 1
ATOM 732 N N . ARG A 1 97 ? -18.536 12.554 3.743 1.00 97.94 97 ARG A N 1
ATOM 733 C CA . ARG A 1 97 ? -19.992 12.334 3.891 1.00 97.94 97 ARG A CA 1
ATOM 734 C C . ARG A 1 97 ? -20.343 11.413 5.060 1.00 97.94 97 ARG A C 1
ATOM 736 O O . ARG A 1 97 ? -21.419 11.538 5.639 1.00 97.94 97 ARG A O 1
ATOM 743 N N . LEU A 1 98 ? -19.473 10.455 5.368 1.00 97.94 98 LEU A N 1
ATOM 744 C CA . LEU A 1 98 ? -19.699 9.446 6.403 1.00 97.94 98 LEU A CA 1
ATOM 745 C C . LEU A 1 98 ? -19.144 9.854 7.774 1.00 97.94 98 LEU A C 1
ATOM 747 O O . LEU A 1 98 ? -19.446 9.166 8.752 1.00 97.94 98 LEU A O 1
ATOM 751 N N . GLY A 1 99 ? -18.373 10.944 7.849 1.00 97.31 99 GLY A N 1
ATOM 752 C CA . GLY A 1 99 ? -17.673 11.370 9.061 1.00 97.31 99 GLY A CA 1
ATOM 753 C C . GLY A 1 99 ? -16.594 10.377 9.497 1.00 97.31 99 GLY A C 1
ATOM 754 O O . GLY A 1 99 ? -16.433 10.136 10.689 1.00 97.31 99 GLY A O 1
ATOM 755 N N . VAL A 1 100 ? -15.913 9.743 8.539 1.00 97.69 100 VAL A N 1
ATOM 756 C CA . VAL A 1 100 ? -14.839 8.767 8.783 1.00 97.69 100 VAL A CA 1
ATOM 757 C C . VAL A 1 100 ? -13.526 9.344 8.273 1.00 97.69 100 VAL A C 1
ATOM 759 O O . VAL A 1 100 ? -13.500 10.026 7.257 1.00 97.69 100 VAL A O 1
ATOM 762 N N . GLU A 1 101 ? -12.429 9.068 8.964 1.00 94.56 101 GLU A N 1
ATOM 763 C CA . GLU A 1 101 ? -11.092 9.510 8.566 1.00 94.56 101 GLU A CA 1
ATOM 764 C C . GLU A 1 101 ? -10.288 8.377 7.913 1.00 94.56 101 GLU A C 1
ATOM 766 O O . GLU A 1 101 ? -10.548 7.187 8.136 1.00 94.56 101 GLU A O 1
ATOM 771 N N . ARG A 1 102 ? -9.269 8.748 7.134 1.00 96.56 102 ARG A N 1
ATOM 772 C CA . ARG A 1 102 ? -8.236 7.827 6.652 1.00 96.56 102 ARG A CA 1
ATOM 773 C C . ARG A 1 102 ? -6.846 8.301 7.045 1.00 96.56 102 ARG A C 1
ATOM 775 O O . ARG A 1 102 ? -6.642 9.482 7.314 1.00 96.56 102 ARG A O 1
ATOM 782 N N . ILE A 1 103 ? -5.881 7.388 7.014 1.00 96.50 103 ILE A N 1
ATOM 783 C CA . ILE A 1 103 ? -4.470 7.776 7.069 1.00 96.50 103 ILE A CA 1
ATOM 784 C C . ILE A 1 103 ? -4.105 8.665 5.869 1.00 96.50 103 ILE A C 1
ATOM 786 O O . ILE A 1 103 ? -4.661 8.531 4.775 1.00 96.50 103 ILE A O 1
ATOM 790 N N . SER A 1 104 ? -3.147 9.566 6.070 1.00 92.75 104 SER A N 1
ATOM 791 C CA . SER A 1 104 ? -2.654 10.446 5.013 1.00 92.75 104 SER A CA 1
ATOM 792 C C . SER A 1 104 ? -1.808 9.695 3.976 1.00 92.75 104 SER A C 1
ATOM 794 O O . SER A 1 104 ? -1.328 8.575 4.198 1.00 92.75 104 SER A O 1
ATOM 796 N N . GLY A 1 105 ? -1.605 10.347 2.831 1.00 92.31 105 GLY A N 1
ATOM 797 C CA . GLY A 1 105 ? -0.721 9.890 1.759 1.00 92.31 105 GLY A CA 1
ATOM 798 C C . GLY A 1 105 ? -1.453 9.470 0.484 1.00 92.31 105 GLY A C 1
ATOM 799 O O . GLY A 1 105 ? -2.651 9.151 0.529 1.00 92.31 105 GLY A O 1
ATOM 800 N N . PRO A 1 106 ? -0.744 9.471 -0.658 1.00 94.31 106 PRO A N 1
ATOM 801 C CA . PRO A 1 106 ? -1.306 9.131 -1.954 1.00 94.31 106 PRO A CA 1
ATOM 802 C C . PRO A 1 106 ? -1.441 7.620 -2.151 1.00 94.31 106 PRO A C 1
ATOM 804 O O . PRO A 1 106 ? -2.439 7.186 -2.703 1.00 94.31 106 PRO A O 1
ATOM 807 N N . HIS A 1 107 ? -0.497 6.796 -1.691 1.00 95.75 107 HIS A N 1
ATOM 808 C CA . HIS A 1 107 ? -0.525 5.336 -1.860 1.00 95.75 107 HIS A CA 1
ATOM 809 C C . HIS A 1 107 ? 0.526 4.655 -0.973 1.00 95.75 107 HIS A C 1
ATOM 811 O O . HIS A 1 107 ? 1.362 5.313 -0.357 1.00 95.75 107 HIS A O 1
ATOM 817 N N . CYS A 1 108 ? 0.515 3.320 -0.937 1.00 96.44 108 CYS A N 1
ATOM 818 C CA . CYS A 1 108 ? 1.389 2.537 -0.064 1.00 96.44 108 CYS A CA 1
ATOM 819 C C . CYS A 1 108 ? 2.890 2.726 -0.334 1.00 96.44 108 CYS A C 1
ATOM 821 O O . CYS A 1 108 ? 3.662 2.732 0.615 1.00 96.44 108 CYS A O 1
ATOM 823 N N . PHE A 1 109 ? 3.319 2.933 -1.585 1.00 97.38 109 PHE A N 1
ATOM 824 C CA . PHE A 1 109 ? 4.745 3.157 -1.871 1.00 97.38 109 PHE A CA 1
ATOM 825 C C . PHE A 1 109 ? 5.298 4.403 -1.171 1.00 97.38 109 PHE A C 1
ATOM 827 O O . PHE A 1 109 ? 6.393 4.349 -0.624 1.00 97.38 109 PHE A O 1
ATOM 834 N N . GLU A 1 110 ? 4.519 5.486 -1.114 1.00 97.12 110 GLU A N 1
ATOM 835 C CA . GLU A 1 110 ? 4.891 6.691 -0.371 1.00 97.12 110 GLU A CA 1
ATOM 836 C C . GLU A 1 110 ? 4.813 6.439 1.137 1.00 97.12 110 GLU A C 1
ATOM 838 O O . GLU A 1 110 ? 5.706 6.830 1.875 1.00 97.12 110 GLU A O 1
ATOM 843 N N . GLN A 1 111 ? 3.807 5.701 1.604 1.00 96.88 111 GLN A N 1
ATOM 844 C CA . GLN A 1 111 ? 3.694 5.364 3.025 1.00 96.88 111 GLN A CA 1
ATOM 845 C C . GLN A 1 111 ? 4.870 4.509 3.520 1.00 96.88 111 GLN A C 1
ATOM 847 O O . GLN A 1 111 ? 5.245 4.611 4.683 1.00 96.88 111 GLN A O 1
ATOM 852 N N . TYR A 1 112 ? 5.462 3.672 2.669 1.00 97.50 112 TYR A N 1
ATOM 853 C CA . TYR A 1 112 ? 6.656 2.906 3.021 1.00 97.50 112 TYR A CA 1
ATOM 854 C C . TYR A 1 112 ? 7.945 3.699 2.800 1.00 97.50 112 TYR A C 1
ATOM 856 O O . TYR A 1 112 ? 8.795 3.733 3.683 1.00 97.50 112 TYR A O 1
ATOM 864 N N . GLY A 1 113 ? 8.106 4.319 1.630 1.00 96.00 113 GLY A N 1
ATOM 865 C CA . GLY A 1 113 ? 9.351 4.972 1.228 1.00 96.00 113 GLY A CA 1
ATOM 866 C C . GLY A 1 113 ? 9.529 6.393 1.762 1.00 96.00 113 GLY A C 1
ATOM 867 O O . GLY A 1 113 ? 10.664 6.843 1.891 1.00 96.00 113 GLY A O 1
ATOM 868 N N . GLY A 1 114 ? 8.446 7.110 2.068 1.00 96.19 114 GLY A N 1
ATOM 869 C CA . GLY A 1 114 ? 8.470 8.508 2.502 1.00 96.19 114 GLY A CA 1
ATOM 870 C C . GLY A 1 114 ? 9.374 9.370 1.616 1.00 96.19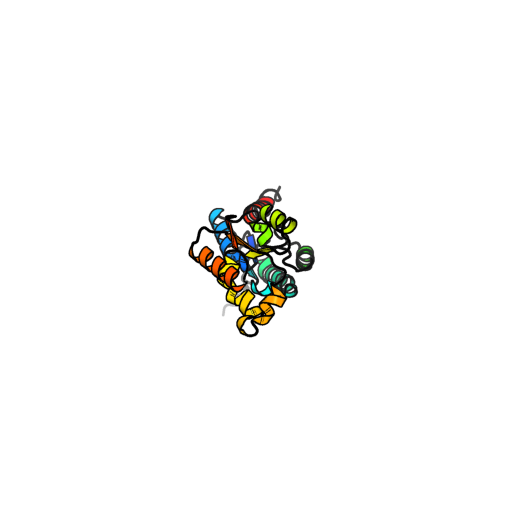 114 GLY A C 1
ATOM 871 O O . GLY A 1 114 ? 9.279 9.340 0.390 1.00 96.19 114 GLY A O 1
ATOM 872 N N . ALA A 1 115 ? 10.330 10.061 2.237 1.00 96.12 115 ALA A N 1
ATOM 873 C CA . ALA A 1 115 ? 11.293 10.905 1.531 1.00 96.12 115 ALA A CA 1
ATOM 874 C C . ALA A 1 115 ? 12.119 10.161 0.462 1.00 96.12 115 ALA A C 1
ATOM 876 O O . ALA A 1 115 ? 12.464 10.757 -0.555 1.00 96.12 115 ALA A O 1
ATOM 877 N N . LEU A 1 116 ? 12.414 8.866 0.650 1.00 96.75 116 LEU A N 1
ATOM 878 C CA . LEU A 1 116 ? 13.134 8.071 -0.352 1.00 96.75 116 LEU A CA 1
ATOM 879 C C . LEU A 1 116 ? 12.294 7.883 -1.621 1.00 96.75 116 LEU A C 1
ATOM 881 O O . LEU A 1 116 ? 12.811 7.971 -2.733 1.00 96.75 116 LEU A O 1
ATOM 885 N N . HIS A 1 117 ? 10.991 7.640 -1.461 1.00 97.31 117 HIS A N 1
ATOM 886 C CA . HIS A 1 117 ? 10.071 7.572 -2.593 1.00 97.31 117 HIS A CA 1
ATOM 887 C C . HIS A 1 117 ? 10.044 8.909 -3.346 1.00 97.31 117 HIS A C 1
ATOM 889 O O . HIS A 1 117 ? 10.183 8.928 -4.569 1.00 97.31 117 HIS A O 1
ATOM 895 N N . ASP A 1 118 ? 9.922 10.020 -2.619 1.00 96.56 118 ASP A N 1
ATOM 896 C CA . ASP A 1 118 ? 9.848 11.356 -3.217 1.00 96.56 118 ASP A CA 1
ATOM 897 C C . ASP A 1 118 ? 11.138 11.726 -3.955 1.00 96.56 118 ASP A C 1
ATOM 899 O O . ASP A 1 118 ? 11.085 12.282 -5.053 1.00 96.56 118 ASP A O 1
ATOM 903 N N . GLN A 1 119 ? 12.293 11.347 -3.403 1.00 97.25 119 GLN A N 1
ATOM 904 C CA . GLN A 1 119 ? 13.584 11.505 -4.061 1.00 97.25 119 GLN A CA 1
ATOM 905 C C . GLN A 1 119 ? 13.626 10.747 -5.393 1.00 97.25 119 GLN A C 1
ATOM 907 O O . GLN A 1 119 ? 13.933 11.341 -6.425 1.00 97.25 119 GLN A O 1
ATOM 912 N N . HIS A 1 120 ? 13.260 9.462 -5.405 1.00 96.75 120 HIS A N 1
ATOM 913 C CA . HIS A 1 120 ? 13.226 8.681 -6.642 1.00 96.75 120 HIS A CA 1
ATOM 914 C C . HIS A 1 120 ? 12.241 9.252 -7.665 1.00 96.75 120 HIS A C 1
ATOM 916 O O . HIS A 1 120 ? 12.555 9.278 -8.850 1.00 96.75 120 HIS A O 1
ATOM 922 N N . MET A 1 121 ? 11.078 9.743 -7.233 1.00 95.25 121 MET A N 1
ATOM 923 C CA . MET A 1 121 ? 10.112 10.377 -8.133 1.00 95.25 121 MET A CA 1
ATOM 924 C C . MET A 1 121 ? 10.622 11.696 -8.721 1.00 95.25 121 MET A C 1
ATOM 926 O O . MET A 1 121 ? 10.298 12.005 -9.866 1.00 95.25 121 MET A O 1
ATOM 930 N N . ALA A 1 122 ? 11.421 12.460 -7.975 1.00 97.19 122 ALA A N 1
ATOM 931 C CA . ALA A 1 122 ? 12.027 13.699 -8.455 1.00 97.19 122 ALA A CA 1
ATOM 932 C C . ALA A 1 122 ? 13.217 13.444 -9.397 1.00 97.19 122 ALA A C 1
ATOM 934 O O . ALA A 1 122 ? 13.336 14.095 -10.434 1.00 97.19 122 ALA A O 1
ATOM 935 N N . GLU A 1 123 ? 14.091 12.499 -9.050 1.00 96.94 123 GLU A N 1
ATOM 936 C CA . GLU A 1 123 ? 15.327 12.210 -9.788 1.00 96.94 123 GLU A CA 1
ATOM 937 C C . GLU A 1 123 ? 15.100 11.273 -10.980 1.00 96.94 123 GLU A C 1
ATOM 939 O O . GLU A 1 123 ? 15.766 11.378 -12.009 1.00 96.94 123 GLU A O 1
ATOM 944 N N . THR A 1 124 ? 14.172 10.325 -10.861 1.00 96.06 124 THR A N 1
ATOM 945 C CA . THR A 1 124 ? 13.872 9.322 -11.888 1.00 96.06 124 THR A CA 1
ATOM 946 C C . THR A 1 124 ? 12.367 9.029 -11.915 1.00 96.06 124 THR A C 1
ATOM 948 O O . THR A 1 124 ? 11.932 7.971 -11.454 1.00 96.06 124 THR A O 1
ATOM 951 N N . PRO A 1 125 ? 11.541 9.916 -12.508 1.00 93.69 125 PRO A N 1
ATOM 952 C CA . PRO A 1 125 ? 10.092 9.709 -12.607 1.00 93.69 125 PRO A CA 1
ATOM 953 C C . PRO A 1 125 ? 9.691 8.359 -13.230 1.00 93.69 125 PRO A C 1
ATOM 955 O O . PRO A 1 125 ? 8.648 7.805 -12.898 1.00 93.69 125 PRO A O 1
ATOM 958 N N . GLY A 1 126 ? 10.540 7.794 -14.099 1.00 96.75 126 GLY A N 1
ATOM 959 C CA . GLY A 1 126 ? 10.400 6.446 -14.662 1.00 96.75 126 GLY A CA 1
ATOM 960 C C . GLY A 1 126 ? 10.766 5.314 -13.692 1.00 96.75 126 GLY A C 1
ATOM 961 O O . GLY A 1 126 ? 11.336 4.311 -14.119 1.00 96.75 126 GLY A O 1
ATOM 962 N N . THR A 1 127 ? 10.499 5.460 -12.396 1.00 98.31 127 THR A N 1
ATOM 963 C CA . THR A 1 127 ? 10.758 4.423 -11.387 1.00 98.31 127 THR A CA 1
ATOM 964 C C . THR A 1 127 ? 9.519 3.559 -11.185 1.00 98.31 127 THR A C 1
ATOM 966 O O . THR A 1 127 ? 8.435 4.062 -10.898 1.00 98.31 127 THR A O 1
ATOM 969 N N . TYR A 1 128 ? 9.673 2.240 -11.312 1.00 98.06 128 TYR A N 1
ATOM 970 C CA . TYR A 1 128 ? 8.618 1.283 -10.994 1.00 98.06 128 TYR A CA 1
ATOM 971 C C . TYR A 1 128 ? 8.814 0.748 -9.575 1.00 98.06 128 TYR A C 1
ATOM 973 O O . TYR A 1 128 ? 9.796 0.061 -9.293 1.00 98.06 128 TYR A O 1
ATOM 981 N N . PHE A 1 129 ? 7.888 1.049 -8.669 1.00 98.31 129 PHE A N 1
ATOM 982 C CA . PHE A 1 129 ? 8.009 0.616 -7.279 1.00 98.31 129 PHE A CA 1
ATOM 983 C C . PHE A 1 129 ? 7.403 -0.765 -7.043 1.00 98.31 129 PHE A C 1
ATOM 985 O O . PHE A 1 129 ? 6.334 -1.107 -7.551 1.00 98.31 129 PHE A O 1
ATOM 992 N N . LEU A 1 130 ? 8.079 -1.545 -6.206 1.00 98.50 130 LEU A N 1
ATOM 993 C CA . LEU A 1 130 ? 7.604 -2.819 -5.683 1.00 98.50 130 LEU A CA 1
ATOM 994 C C . LEU A 1 130 ? 7.539 -2.758 -4.1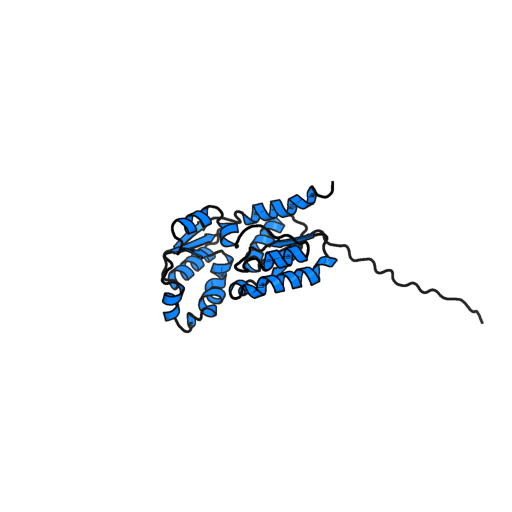52 1.00 98.50 130 LEU A C 1
ATOM 996 O O . LEU A 1 130 ? 8.384 -2.138 -3.514 1.00 98.50 130 LEU A O 1
ATOM 1000 N N . SER A 1 131 ? 6.548 -3.433 -3.575 1.00 98.31 131 SER A N 1
ATOM 1001 C CA . SER A 1 131 ? 6.447 -3.749 -2.143 1.00 98.31 131 SER A CA 1
ATOM 1002 C C . SER A 1 131 ? 6.427 -5.267 -1.953 1.00 98.31 131 SER A C 1
ATOM 1004 O O . SER A 1 131 ? 6.197 -5.990 -2.924 1.00 98.31 131 SER A O 1
ATOM 1006 N N . ASP A 1 132 ? 6.582 -5.768 -0.727 1.00 98.38 132 ASP A N 1
ATOM 1007 C CA . ASP A 1 132 ? 6.512 -7.190 -0.363 1.00 98.38 132 ASP A CA 1
ATOM 1008 C C . ASP A 1 132 ? 5.232 -7.839 -0.910 1.00 98.38 132 ASP A C 1
ATOM 1010 O O . ASP A 1 132 ? 5.251 -8.939 -1.470 1.00 98.38 132 ASP A O 1
ATOM 1014 N N . PHE A 1 133 ? 4.097 -7.143 -0.802 1.00 97.56 133 PHE A N 1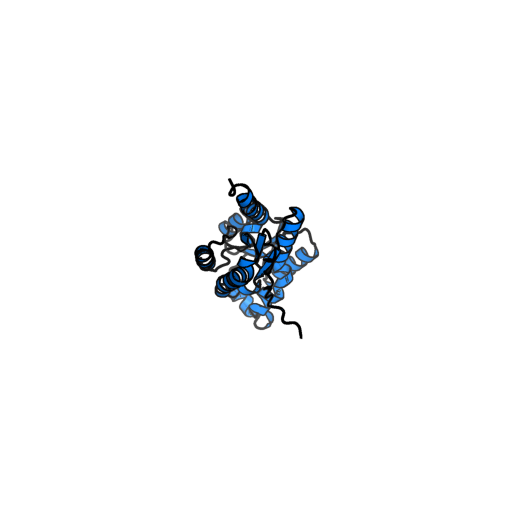
ATOM 1015 C CA . PHE A 1 133 ? 2.837 -7.601 -1.384 1.00 97.56 133 PHE A CA 1
ATOM 1016 C C . PHE A 1 133 ? 2.926 -7.717 -2.909 1.00 97.56 133 PHE A C 1
ATOM 1018 O O . PHE A 1 133 ? 2.523 -8.733 -3.486 1.00 97.56 133 PHE A O 1
ATOM 1025 N N . LEU A 1 134 ? 3.441 -6.681 -3.575 1.00 97.25 134 LEU A N 1
ATOM 1026 C CA . LEU A 1 134 ? 3.470 -6.648 -5.030 1.00 97.25 134 LEU A CA 1
ATOM 1027 C C . LEU A 1 134 ? 4.467 -7.658 -5.599 1.00 97.25 134 LEU A C 1
ATOM 1029 O O . LEU A 1 134 ? 4.130 -8.305 -6.582 1.00 97.25 134 LEU A O 1
ATOM 1033 N N . VAL A 1 135 ? 5.623 -7.889 -4.968 1.00 98.25 135 VAL A N 1
ATOM 1034 C CA . VAL A 1 135 ? 6.567 -8.932 -5.414 1.00 98.25 135 VAL A CA 1
ATOM 1035 C C . VAL A 1 135 ? 5.977 -10.336 -5.253 1.00 98.25 135 VAL A C 1
ATOM 1037 O O . VAL A 1 135 ? 6.135 -11.173 -6.140 1.00 98.25 135 VAL A O 1
ATOM 1040 N N . ARG A 1 136 ? 5.208 -10.604 -4.184 1.00 97.56 136 ARG A N 1
ATOM 1041 C CA . ARG A 1 136 ? 4.515 -11.899 -3.996 1.00 97.56 136 ARG A CA 1
ATOM 1042 C C . ARG A 1 136 ? 3.464 -12.157 -5.069 1.00 97.56 136 ARG A C 1
ATOM 1044 O O . ARG A 1 136 ? 3.188 -13.311 -5.395 1.00 97.56 136 ARG A O 1
ATOM 1051 N N . HIS A 1 137 ? 2.859 -11.100 -5.598 1.00 96.69 137 HIS A N 1
ATOM 1052 C CA . HIS A 1 137 ? 1.719 -11.191 -6.505 1.00 96.69 137 HIS A CA 1
ATOM 1053 C C . HIS A 1 137 ? 1.985 -10.614 -7.897 1.00 96.69 137 HIS A C 1
ATOM 1055 O O . HIS A 1 137 ? 1.034 -10.462 -8.668 1.00 96.69 137 HIS A O 1
ATOM 1061 N N . PHE A 1 138 ? 3.250 -10.343 -8.230 1.00 97.44 138 PHE A N 1
ATOM 1062 C CA . PHE A 1 138 ? 3.657 -9.628 -9.437 1.00 97.44 138 PHE A CA 1
ATOM 1063 C C . PHE A 1 138 ? 3.087 -10.280 -10.693 1.00 97.44 138 PHE A C 1
ATOM 1065 O O . PHE A 1 138 ? 2.412 -9.628 -11.490 1.00 97.44 138 PHE A O 1
ATOM 1072 N N . ASP A 1 139 ? 3.247 -11.598 -10.813 1.00 95.75 139 ASP A N 1
ATOM 1073 C CA . ASP A 1 139 ? 2.727 -12.328 -11.959 1.00 95.75 139 ASP A CA 1
ATOM 1074 C C . ASP A 1 139 ? 1.220 -12.149 -12.108 1.00 95.75 139 ASP A C 1
ATOM 1076 O O . ASP A 1 139 ? 0.730 -11.845 -13.188 1.00 95.75 139 ASP A O 1
ATOM 1080 N N . LYS A 1 140 ? 0.443 -12.305 -11.039 1.00 93.56 140 LYS A N 1
ATOM 1081 C CA . LYS A 1 140 ? -1.017 -12.233 -11.140 1.00 93.56 140 LYS A CA 1
ATOM 1082 C C . LYS A 1 140 ? -1.507 -10.804 -11.390 1.00 93.56 140 LYS A C 1
ATOM 1084 O O . LYS A 1 140 ? -2.346 -10.584 -12.263 1.00 93.56 140 LYS A O 1
ATOM 1089 N N . LEU A 1 141 ? -1.032 -9.852 -10.590 1.00 92.44 141 LEU A N 1
ATOM 1090 C CA . LEU A 1 141 ? -1.580 -8.494 -10.543 1.00 92.44 141 LEU A CA 1
ATOM 1091 C C . LEU A 1 141 ? -1.017 -7.571 -11.617 1.00 92.44 141 LEU A C 1
ATOM 1093 O O . LEU A 1 141 ? -1.720 -6.650 -12.023 1.00 92.44 141 LEU A O 1
ATOM 1097 N N . VAL A 1 142 ? 0.202 -7.838 -12.083 1.00 94.69 142 VAL A N 1
ATOM 1098 C CA . VAL A 1 142 ? 0.863 -7.062 -13.134 1.00 94.69 142 VAL A CA 1
ATOM 1099 C C . VAL A 1 142 ? 0.887 -7.890 -14.409 1.00 94.69 142 VAL A C 1
ATOM 1101 O O . VAL A 1 142 ? 0.189 -7.562 -15.361 1.00 94.69 142 VAL A O 1
ATOM 1104 N N . TRP A 1 143 ? 1.597 -9.021 -14.414 1.00 95.81 143 TRP A N 1
ATOM 1105 C CA . TRP A 1 143 ? 1.895 -9.744 -15.654 1.00 95.81 143 TRP A CA 1
ATOM 1106 C C . TRP A 1 143 ? 0.644 -10.250 -16.389 1.00 95.81 143 TRP A C 1
ATOM 1108 O O . TRP A 1 143 ? 0.394 -9.872 -17.531 1.00 95.81 143 TRP A O 1
ATOM 1118 N N . HIS A 1 144 ? -0.189 -11.051 -15.725 1.00 94.31 144 HIS A N 1
ATOM 1119 C CA . HIS A 1 144 ? -1.398 -11.625 -16.324 1.00 94.31 144 HIS A CA 1
ATOM 1120 C C . HIS A 1 144 ? -2.515 -10.591 -16.495 1.00 94.31 144 HIS A C 1
ATOM 1122 O O . HIS A 1 144 ? -3.269 -10.642 -17.470 1.00 94.31 144 HIS A O 1
ATOM 1128 N N . SER A 1 145 ? -2.634 -9.653 -15.548 1.00 91.88 145 SER A N 1
ATOM 1129 C CA . SER A 1 145 ? -3.678 -8.620 -15.582 1.00 91.88 145 SER A CA 1
ATOM 1130 C C . SER A 1 145 ? -3.468 -7.633 -16.731 1.00 91.88 145 SER A C 1
ATOM 1132 O O . SER A 1 145 ? -4.445 -7.202 -17.334 1.00 91.88 145 SER A O 1
ATOM 1134 N N . LEU A 1 146 ? -2.211 -7.339 -17.075 1.00 93.62 146 LEU A N 1
ATOM 1135 C CA . LEU A 1 146 ? -1.839 -6.556 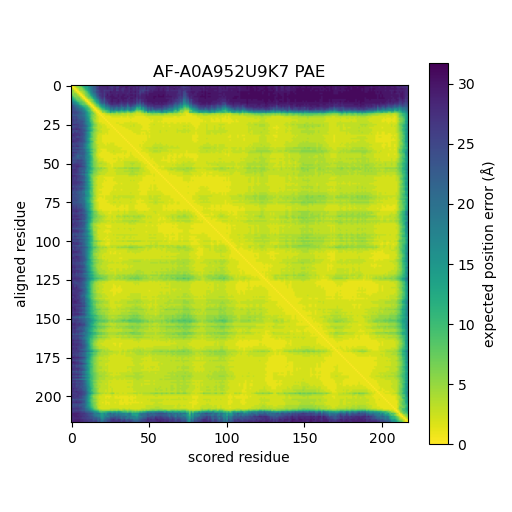-18.257 1.00 93.62 146 LEU A CA 1
ATOM 1136 C C . LEU A 1 146 ? -1.762 -7.406 -19.539 1.00 93.62 146 LEU A C 1
ATOM 1138 O O . LEU A 1 146 ? -1.519 -6.879 -20.617 1.00 93.62 146 LEU A O 1
ATOM 1142 N N . GLY A 1 147 ? -1.982 -8.723 -19.449 1.00 95.44 147 GLY A N 1
ATOM 1143 C CA . GLY A 1 147 ? -1.974 -9.628 -20.598 1.00 95.44 147 GLY A CA 1
ATOM 1144 C C . GLY A 1 147 ? -0.591 -9.906 -21.188 1.00 95.44 147 GLY A C 1
ATOM 1145 O O . GLY A 1 147 ? -0.512 -10.377 -22.319 1.00 95.44 147 GLY A O 1
ATOM 1146 N N . LEU A 1 148 ? 0.486 -9.651 -20.442 1.00 96.25 148 LEU A N 1
ATOM 1147 C CA . LEU A 1 148 ? 1.879 -9.826 -20.882 1.00 96.25 148 LEU A CA 1
ATOM 1148 C C . LEU A 1 148 ? 2.270 -11.298 -21.061 1.00 96.25 148 LEU A C 1
ATOM 1150 O O . LEU A 1 148 ? 3.223 -11.614 -21.766 1.00 96.25 148 LEU A O 1
ATOM 1154 N N . ASP A 1 149 ? 1.514 -12.208 -20.449 1.00 95.44 149 ASP A N 1
ATOM 1155 C CA . ASP A 1 149 ? 1.581 -13.648 -20.693 1.00 95.44 149 ASP A CA 1
ATOM 1156 C C . ASP A 1 149 ? 1.104 -14.029 -22.103 1.00 95.44 149 ASP A C 1
ATOM 1158 O O . ASP A 1 149 ? 1.623 -14.975 -22.691 1.00 95.44 149 ASP A O 1
ATOM 1162 N N . ARG A 1 150 ? 0.130 -13.292 -22.652 1.00 97.19 150 ARG A N 1
ATOM 1163 C CA . ARG A 1 150 ? -0.472 -13.553 -23.973 1.00 97.19 150 ARG A CA 1
ATOM 1164 C C . ARG A 1 150 ? 0.104 -12.666 -25.070 1.00 97.19 150 ARG A C 1
ATOM 1166 O O . ARG A 1 150 ? 0.197 -13.098 -26.215 1.00 97.19 150 ARG A O 1
ATOM 1173 N N . TYR A 1 151 ? 0.498 -11.445 -24.720 1.00 96.81 151 TYR A N 1
ATOM 1174 C CA . TYR A 1 151 ? 0.973 -10.419 -25.643 1.00 96.81 151 TYR A CA 1
ATOM 1175 C C . TYR A 1 151 ? 2.284 -9.796 -25.131 1.00 96.81 151 TYR A C 1
ATOM 1177 O O . TYR A 1 151 ? 2.278 -8.679 -24.618 1.00 96.81 151 TYR A O 1
ATOM 1185 N N . PRO A 1 152 ? 3.431 -10.490 -25.272 1.00 93.94 152 PRO A N 1
ATOM 1186 C CA . PRO A 1 152 ? 4.698 -10.034 -24.693 1.00 93.94 152 PRO A CA 1
ATOM 1187 C C . PRO A 1 152 ? 5.197 -8.684 -25.225 1.00 93.94 152 PRO A C 1
ATOM 1189 O O . PRO A 1 152 ? 5.912 -7.981 -24.519 1.00 93.94 152 PRO A O 1
ATOM 1192 N N . HIS A 1 153 ? 4.802 -8.300 -26.445 1.00 93.19 153 HIS A N 1
ATOM 1193 C CA . HIS A 1 153 ? 5.166 -7.010 -27.043 1.00 93.19 153 HIS A CA 1
ATOM 1194 C C . HIS A 1 153 ? 4.618 -5.811 -26.253 1.00 93.19 153 HIS A C 1
ATOM 1196 O O . HIS A 1 153 ? 5.270 -4.774 -26.211 1.00 93.19 153 HIS A O 1
ATOM 1202 N N . LEU A 1 154 ? 3.489 -5.973 -25.545 1.00 96.81 154 LEU A N 1
ATOM 1203 C CA . LEU A 1 154 ? 2.917 -4.923 -24.695 1.00 96.81 154 LEU A CA 1
ATOM 1204 C C . LEU A 1 154 ? 3.828 -4.548 -23.518 1.00 96.81 154 LEU A C 1
ATOM 1206 O O . LEU A 1 154 ? 3.620 -3.515 -22.886 1.00 96.81 154 LEU A O 1
ATOM 1210 N N . ARG A 1 155 ? 4.843 -5.368 -23.200 1.00 96.56 155 ARG A N 1
ATOM 1211 C CA . ARG A 1 155 ? 5.840 -5.013 -22.185 1.00 96.56 155 ARG A CA 1
ATOM 1212 C C . ARG A 1 155 ? 6.505 -3.689 -22.546 1.00 96.56 155 ARG A C 1
ATOM 1214 O O . ARG A 1 155 ? 6.651 -2.847 -21.670 1.00 96.56 155 ARG A O 1
ATOM 1221 N N . ASP A 1 156 ? 6.875 -3.498 -23.808 1.00 94.81 156 ASP A N 1
ATOM 1222 C CA . ASP A 1 156 ? 7.588 -2.296 -24.247 1.00 94.81 156 ASP A CA 1
ATOM 1223 C C . ASP A 1 156 ? 6.642 -1.092 -24.261 1.00 94.81 156 ASP A C 1
ATOM 1225 O O . ASP A 1 156 ? 7.027 -0.005 -23.838 1.00 94.81 156 ASP A O 1
ATOM 1229 N N . ASP A 1 157 ? 5.378 -1.309 -24.630 1.00 95.50 157 ASP A N 1
ATOM 1230 C CA . ASP A 1 157 ? 4.346 -0.270 -24.607 1.00 95.50 157 ASP A CA 1
ATOM 1231 C C . ASP A 1 157 ? 4.060 0.232 -23.182 1.00 95.50 157 ASP A C 1
ATOM 1233 O O . ASP A 1 157 ? 3.901 1.433 -22.960 1.00 95.50 157 ASP A O 1
ATOM 1237 N N . TYR A 1 158 ? 4.004 -0.672 -22.197 1.00 95.38 158 TYR A N 1
ATOM 1238 C CA . TYR A 1 158 ? 3.714 -0.313 -20.805 1.00 95.38 158 TYR A CA 1
ATOM 1239 C C . TYR A 1 158 ? 4.948 0.131 -20.024 1.00 95.38 158 TYR A C 1
ATOM 1241 O O . TYR A 1 158 ? 4.854 1.047 -19.207 1.00 95.38 158 TYR A O 1
ATOM 1249 N N . PHE A 1 159 ? 6.095 -0.512 -20.251 1.00 97.00 159 PHE A N 1
ATOM 1250 C CA . PHE A 1 159 ? 7.286 -0.351 -19.420 1.00 97.00 159 PHE A CA 1
ATOM 1251 C C . PHE A 1 159 ? 8.459 0.345 -20.120 1.00 97.00 159 PHE A C 1
ATOM 1253 O O . PHE A 1 159 ? 9.451 0.639 -19.462 1.00 97.00 159 PHE A O 1
ATOM 1260 N N . GLY A 1 160 ? 8.363 0.671 -21.413 1.00 95.62 160 GLY A N 1
ATOM 1261 C CA . GLY A 1 160 ? 9.475 1.230 -22.196 1.00 95.62 160 GLY A CA 1
ATOM 1262 C C . GLY A 1 160 ? 9.977 2.604 -21.740 1.00 95.62 160 GLY A C 1
ATOM 1263 O O . GLY A 1 160 ? 11.104 2.971 -22.053 1.00 95.62 160 GLY A O 1
ATOM 1264 N N . ASN A 1 161 ? 9.173 3.347 -20.972 1.00 96.56 161 ASN A N 1
ATOM 1265 C CA . ASN A 1 161 ? 9.568 4.632 -20.379 1.00 96.56 161 ASN A CA 1
ATOM 1266 C C . ASN A 1 161 ? 10.079 4.510 -18.934 1.00 96.56 161 ASN A C 1
ATOM 1268 O O . ASN A 1 161 ? 10.492 5.509 -18.339 1.00 96.56 161 ASN A O 1
ATOM 1272 N N . TYR A 1 162 ? 10.038 3.310 -18.353 1.00 98.06 162 TYR A N 1
ATOM 1273 C CA . TYR A 1 162 ? 10.635 3.062 -17.050 1.00 98.06 162 TYR A CA 1
ATOM 1274 C C . TYR A 1 162 ? 12.136 2.831 -17.201 1.00 98.06 162 TYR A C 1
ATOM 1276 O O . TYR A 1 162 ? 12.607 2.257 -18.178 1.00 98.06 162 TYR A O 1
ATOM 1284 N N . GLN A 1 163 ? 12.889 3.298 -16.214 1.00 97.88 163 GLN A N 1
ATOM 1285 C CA . GLN A 1 163 ? 14.350 3.255 -16.199 1.00 97.88 163 GLN A CA 1
ATOM 1286 C C . GLN A 1 163 ? 14.879 2.307 -15.129 1.00 97.88 163 GLN A C 1
ATOM 1288 O O . GLN A 1 163 ? 15.994 1.808 -15.247 1.00 97.88 163 GLN A O 1
ATOM 1293 N N . GLN A 1 164 ? 14.084 2.048 -14.090 1.00 98.31 164 GLN A N 1
ATOM 1294 C CA . GLN A 1 164 ? 14.477 1.194 -12.980 1.00 98.31 164 GLN A CA 1
ATOM 1295 C C . GLN A 1 164 ? 13.276 0.637 -12.230 1.00 98.31 164 GLN A C 1
ATOM 1297 O O . GLN A 1 164 ? 12.167 1.177 -12.287 1.00 98.31 164 GLN A O 1
ATOM 1302 N N . VAL A 1 165 ? 13.541 -0.417 -11.471 1.00 98.75 165 VAL A N 1
ATOM 1303 C CA . VAL A 1 165 ? 12.660 -0.937 -10.435 1.00 98.75 165 VAL A CA 1
ATOM 1304 C C . VAL A 1 165 ? 13.278 -0.625 -9.080 1.00 98.75 165 VAL A C 1
ATOM 1306 O O . VAL A 1 165 ? 14.447 -0.930 -8.852 1.00 98.75 165 VAL A O 1
ATOM 1309 N N . VAL A 1 166 ? 12.489 -0.068 -8.165 1.00 98.75 166 VAL A N 1
ATOM 1310 C CA . VAL A 1 166 ? 12.877 0.093 -6.760 1.00 98.75 166 VAL A CA 1
ATOM 1311 C C . VAL A 1 166 ? 11.975 -0.789 -5.909 1.00 98.75 166 VAL A C 1
ATOM 1313 O O . VAL A 1 166 ? 10.770 -0.559 -5.801 1.00 98.75 166 VAL A O 1
ATOM 1316 N N . TYR A 1 167 ? 12.557 -1.816 -5.301 1.00 98.81 167 TYR A N 1
ATOM 1317 C CA . TYR A 1 167 ? 11.882 -2.650 -4.321 1.00 98.81 167 TYR A CA 1
ATOM 1318 C C . TYR A 1 167 ? 12.033 -2.043 -2.927 1.00 98.81 167 TYR A C 1
ATOM 1320 O O . TYR A 1 167 ? 13.106 -2.067 -2.328 1.00 98.81 167 TYR A O 1
ATOM 1328 N N . LEU A 1 168 ? 10.928 -1.500 -2.422 1.00 98.56 168 LEU A N 1
ATOM 1329 C CA . LEU A 1 168 ? 10.773 -1.038 -1.052 1.00 98.56 168 LEU A CA 1
ATOM 1330 C C . LEU A 1 168 ? 10.450 -2.265 -0.190 1.00 98.56 168 LEU A C 1
ATOM 1332 O O . LEU A 1 168 ? 9.305 -2.715 -0.182 1.00 98.56 168 LEU A O 1
ATOM 1336 N N . ALA A 1 169 ? 11.443 -2.826 0.494 1.00 98.31 169 ALA A N 1
ATOM 1337 C CA . ALA A 1 169 ? 11.292 -4.029 1.307 1.00 98.31 169 ALA A CA 1
ATOM 1338 C C . ALA A 1 169 ? 10.750 -3.688 2.708 1.00 98.31 169 ALA A C 1
ATOM 1340 O O . ALA A 1 169 ? 11.360 -2.908 3.452 1.00 98.31 169 ALA A O 1
ATOM 1341 N N . GLN A 1 170 ? 9.610 -4.281 3.077 1.00 97.94 170 GLN A N 1
ATOM 1342 C CA . GLN A 1 170 ? 9.023 -4.173 4.419 1.00 97.94 170 GLN A CA 1
ATOM 1343 C C . GLN A 1 170 ? 9.650 -5.174 5.395 1.00 97.94 170 GLN A C 1
ATOM 1345 O O . GLN A 1 170 ? 9.685 -4.919 6.600 1.00 97.94 170 GLN A O 1
ATOM 1350 N N . THR A 1 171 ? 10.136 -6.307 4.890 1.00 96.12 171 THR A N 1
ATOM 1351 C CA . THR A 1 171 ? 10.736 -7.380 5.689 1.00 96.12 171 THR A CA 1
ATOM 1352 C C . THR A 1 171 ? 12.091 -7.812 5.134 1.00 96.12 171 THR A C 1
ATOM 1354 O O . THR A 1 171 ? 12.404 -7.587 3.965 1.00 96.12 171 THR A O 1
ATOM 1357 N N . ASP A 1 172 ? 12.913 -8.417 5.992 1.00 94.69 172 ASP A N 1
ATOM 1358 C CA . ASP A 1 172 ? 14.154 -9.074 5.580 1.00 94.69 172 ASP A CA 1
ATOM 1359 C C . ASP A 1 172 ? 13.854 -10.544 5.242 1.00 94.69 172 ASP A C 1
ATOM 1361 O O . ASP A 1 172 ? 13.902 -11.426 6.101 1.00 94.69 172 ASP A O 1
ATOM 1365 N N . ASP A 1 173 ? 13.410 -10.778 4.004 1.00 97.12 173 ASP A N 1
ATOM 1366 C CA . ASP A 1 173 ? 13.004 -12.089 3.487 1.00 97.12 173 ASP A CA 1
ATOM 1367 C C . ASP A 1 173 ? 13.723 -12.359 2.147 1.00 97.12 173 ASP A C 1
ATOM 1369 O O . ASP A 1 173 ? 13.402 -11.724 1.133 1.00 97.12 173 ASP A O 1
ATOM 1373 N N . PRO A 1 174 ? 14.689 -13.298 2.100 1.00 97.62 174 PRO A N 1
ATOM 1374 C CA . PRO A 1 174 ? 15.448 -13.581 0.884 1.00 97.62 174 PRO A CA 1
ATOM 1375 C C . PRO A 1 174 ? 14.585 -14.160 -0.251 1.00 97.62 174 PRO A C 1
ATOM 1377 O O . PRO A 1 174 ? 14.926 -13.973 -1.420 1.00 97.62 174 PRO A O 1
ATOM 1380 N N . ASP A 1 175 ? 13.446 -14.805 0.046 1.00 98.31 175 ASP A N 1
ATOM 1381 C CA . ASP A 1 175 ? 12.496 -15.231 -0.997 1.00 98.31 175 ASP A CA 1
ATOM 1382 C C . ASP A 1 175 ? 11.886 -14.010 -1.696 1.00 98.31 175 ASP A C 1
ATOM 1384 O O . ASP A 1 175 ? 11.703 -14.009 -2.914 1.00 98.31 175 ASP A O 1
ATOM 1388 N N . LEU A 1 176 ? 11.619 -12.930 -0.955 1.00 98.50 176 LEU A N 1
ATOM 1389 C CA . LEU A 1 176 ? 11.084 -11.705 -1.546 1.00 98.50 176 LEU A CA 1
ATOM 1390 C C . LEU A 1 176 ? 12.105 -10.961 -2.393 1.00 98.50 176 LEU A C 1
ATOM 1392 O O . LEU A 1 176 ? 11.733 -10.428 -3.438 1.00 98.50 176 LEU A O 1
ATOM 1396 N N . VAL A 1 177 ? 13.374 -10.972 -1.987 1.00 98.50 177 VAL A N 1
ATOM 1397 C CA . VAL A 1 177 ? 14.472 -10.439 -2.804 1.00 98.50 177 VAL A CA 1
ATOM 1398 C C . VAL A 1 177 ? 14.533 -11.170 -4.145 1.00 98.50 177 VAL A C 1
ATOM 1400 O O . VAL A 1 177 ? 14.470 -10.525 -5.191 1.00 98.50 177 VAL A O 1
ATOM 1403 N N . SER A 1 178 ? 14.514 -12.506 -4.136 1.00 98.56 178 SER A N 1
ATOM 1404 C CA . SER A 1 178 ? 14.519 -13.298 -5.375 1.00 98.56 178 SER A CA 1
ATOM 1405 C C . SER A 1 178 ? 13.295 -13.022 -6.263 1.00 98.56 178 SER A C 1
ATOM 1407 O O . SER A 1 178 ? 13.395 -12.950 -7.490 1.00 98.56 178 SER A O 1
ATOM 1409 N N . ARG A 1 179 ? 12.118 -12.793 -5.667 1.00 98.69 179 ARG A N 1
ATOM 1410 C CA . ARG A 1 179 ? 10.913 -12.395 -6.417 1.00 98.69 179 ARG A CA 1
ATOM 1411 C C . ARG A 1 179 ? 11.015 -10.992 -7.008 1.00 98.69 179 ARG A C 1
ATOM 1413 O O . ARG A 1 179 ? 10.508 -10.773 -8.108 1.00 98.69 179 ARG A O 1
ATOM 1420 N N . ALA A 1 180 ? 11.642 -10.051 -6.307 1.00 98.75 180 ALA A N 1
ATOM 1421 C CA . ALA A 1 180 ? 11.895 -8.710 -6.825 1.00 98.75 180 ALA A CA 1
ATOM 1422 C C . ALA A 1 180 ? 12.850 -8.758 -8.027 1.00 98.75 180 ALA A C 1
ATOM 1424 O O . ALA A 1 180 ? 12.572 -8.137 -9.053 1.00 98.75 180 ALA A O 1
ATOM 1425 N N . GLU A 1 181 ? 13.921 -9.553 -7.936 1.00 98.75 181 GLU A N 1
ATOM 1426 C CA . GLU A 1 181 ? 14.853 -9.814 -9.042 1.00 98.75 181 GLU A CA 1
ATOM 1427 C C . GLU A 1 181 ? 14.125 -10.420 -10.242 1.00 98.75 181 GLU A C 1
ATOM 1429 O O . GLU A 1 181 ? 14.283 -9.954 -11.370 1.00 98.75 181 GLU A O 1
ATOM 1434 N N . HIS A 1 182 ? 13.258 -11.407 -10.000 1.00 98.44 182 HIS A N 1
ATOM 1435 C CA . HIS A 1 182 ? 12.428 -12.004 -11.039 1.00 98.44 182 HIS A CA 1
ATOM 1436 C C . HIS A 1 182 ? 11.512 -10.976 -11.721 1.00 98.44 182 HIS A C 1
ATOM 1438 O O . HIS A 1 182 ? 11.442 -10.929 -12.950 1.00 98.44 182 HIS A O 1
ATOM 1444 N N . ALA A 1 183 ? 10.827 -10.134 -10.943 1.00 98.56 183 ALA A N 1
ATOM 1445 C CA . ALA A 1 183 ? 9.961 -9.087 -11.474 1.00 98.56 183 ALA A CA 1
ATOM 1446 C C . ALA A 1 183 ? 10.750 -8.084 -12.330 1.00 98.56 183 ALA A C 1
ATOM 1448 O O . ALA A 1 183 ? 10.365 -7.814 -13.467 1.00 98.56 183 ALA A O 1
ATOM 1449 N N . ALA A 1 184 ? 11.884 -7.589 -11.829 1.00 98.62 184 ALA A N 1
ATOM 1450 C CA . ALA A 1 184 ? 12.742 -6.655 -12.553 1.00 98.62 184 ALA A CA 1
ATOM 1451 C C . ALA A 1 184 ? 13.306 -7.263 -13.846 1.00 98.62 184 ALA A C 1
ATOM 1453 O O . ALA A 1 184 ? 13.262 -6.621 -14.896 1.00 98.62 184 ALA A O 1
ATOM 1454 N N . ALA A 1 185 ? 13.725 -8.532 -13.810 1.00 98.25 185 ALA A N 1
ATOM 1455 C CA . ALA A 1 185 ? 14.180 -9.260 -14.991 1.00 98.25 185 ALA A CA 1
ATOM 1456 C C . ALA A 1 185 ? 13.071 -9.401 -16.047 1.00 98.25 185 ALA A C 1
ATOM 1458 O O . ALA A 1 185 ? 13.323 -9.172 -17.229 1.00 98.25 185 ALA A O 1
ATOM 1459 N N . LYS A 1 186 ? 11.829 -9.709 -15.644 1.00 97.00 186 LYS A N 1
ATOM 1460 C CA . LYS A 1 186 ? 10.678 -9.765 -16.566 1.00 97.00 186 LYS A CA 1
ATOM 1461 C C . LYS A 1 186 ? 10.340 -8.409 -17.175 1.00 97.00 186 LYS A C 1
ATOM 1463 O O . LYS A 1 186 ? 9.917 -8.347 -18.327 1.00 97.00 186 LYS A O 1
ATOM 1468 N N . LEU A 1 187 ? 10.528 -7.335 -16.412 1.00 97.44 187 LEU A N 1
ATOM 1469 C CA . LEU A 1 187 ? 10.375 -5.971 -16.906 1.00 97.44 187 LEU A CA 1
ATOM 1470 C C . LEU A 1 187 ? 11.570 -5.505 -17.741 1.00 97.44 187 LEU A C 1
ATOM 1472 O O . LEU A 1 187 ? 11.421 -4.529 -18.466 1.00 97.44 187 LEU A O 1
ATOM 1476 N N . GLY A 1 188 ? 12.712 -6.195 -17.695 1.00 97.06 188 GLY A N 1
ATOM 1477 C CA . GLY A 1 188 ? 13.941 -5.794 -18.381 1.00 97.06 188 GLY A CA 1
ATOM 1478 C C . GLY A 1 188 ? 14.560 -4.517 -17.808 1.00 97.06 188 GLY A C 1
ATOM 1479 O O . GLY A 1 188 ? 15.126 -3.731 -18.562 1.00 97.06 188 GLY A O 1
ATOM 1480 N N . LEU A 1 189 ? 14.414 -4.291 -16.501 1.00 98.31 189 LEU A N 1
ATOM 1481 C CA . LEU A 1 189 ? 14.853 -3.079 -15.807 1.00 98.31 189 LEU A CA 1
ATOM 1482 C C . LEU A 1 189 ? 15.874 -3.417 -14.709 1.00 98.31 189 LEU A C 1
ATOM 1484 O O . LEU A 1 189 ? 15.770 -4.481 -14.094 1.00 98.31 189 LEU A O 1
ATOM 1488 N N . PRO A 1 190 ? 16.838 -2.524 -14.418 1.00 98.31 190 PRO A N 1
ATOM 1489 C CA . PRO A 1 190 ? 17.724 -2.691 -13.273 1.00 98.31 190 PRO A CA 1
ATOM 1490 C C . PRO A 1 190 ? 16.929 -2.608 -11.965 1.00 98.31 190 PRO A C 1
ATOM 1492 O O . PRO A 1 190 ? 16.015 -1.792 -11.831 1.00 98.31 190 PRO A O 1
ATOM 1495 N N . LEU A 1 191 ? 17.298 -3.450 -10.998 1.00 98.75 191 LEU A N 1
ATOM 1496 C CA . LEU A 1 191 ? 16.691 -3.482 -9.671 1.00 98.75 191 LEU A CA 1
ATOM 1497 C C . LEU A 1 191 ? 17.560 -2.734 -8.658 1.00 98.75 191 LEU A C 1
ATOM 1499 O O . LEU A 1 191 ? 18.757 -2.994 -8.549 1.00 98.75 191 LEU A O 1
ATOM 1503 N N . GLN A 1 192 ? 16.925 -1.886 -7.857 1.00 98.44 192 GLN A N 1
ATOM 1504 C CA . GLN A 1 192 ? 17.446 -1.393 -6.587 1.00 98.44 192 GLN A CA 1
ATOM 1505 C C . GLN A 1 192 ? 16.570 -1.910 -5.445 1.00 98.44 192 GLN A C 1
ATOM 1507 O O . GLN A 1 192 ? 15.351 -2.002 -5.587 1.00 98.44 192 GLN A O 1
ATOM 1512 N N . ILE A 1 193 ? 17.181 -2.236 -4.309 1.00 98.44 193 ILE A N 1
ATOM 1513 C CA . ILE A 1 193 ? 16.475 -2.722 -3.120 1.00 98.44 193 ILE A CA 1
ATOM 1514 C C . ILE A 1 193 ? 16.739 -1.754 -1.975 1.00 98.44 193 ILE A C 1
ATOM 1516 O O . ILE A 1 193 ? 17.891 -1.465 -1.654 1.00 98.44 193 ILE A O 1
ATOM 1520 N N . ALA A 1 194 ? 15.669 -1.274 -1.352 1.00 98.06 194 ALA A N 1
ATOM 1521 C CA . ALA A 1 194 ? 15.717 -0.394 -0.198 1.00 98.06 194 ALA A CA 1
ATOM 1522 C C . ALA A 1 194 ? 14.898 -0.995 0.946 1.00 98.06 194 ALA A C 1
ATOM 1524 O O . ALA A 1 194 ? 13.688 -1.180 0.828 1.00 98.06 194 ALA A O 1
ATOM 1525 N N . HIS A 1 195 ? 15.550 -1.281 2.071 1.00 97.56 195 HIS A N 1
ATOM 1526 C CA . HIS A 1 195 ? 14.870 -1.755 3.275 1.00 97.56 195 HIS A CA 1
ATOM 1527 C C . HIS A 1 195 ? 14.252 -0.569 4.015 1.00 97.56 195 HIS A C 1
ATOM 1529 O O . HIS A 1 195 ? 14.964 0.255 4.584 1.00 97.56 195 HIS A O 1
ATOM 1535 N N . VAL A 1 196 ? 12.923 -0.491 4.002 1.00 96.81 196 VAL A N 1
ATOM 1536 C CA . VAL A 1 196 ? 12.164 0.642 4.558 1.00 96.81 196 VAL A CA 1
ATOM 1537 C C . VAL A 1 196 ? 11.287 0.252 5.747 1.00 96.81 196 VAL A C 1
ATOM 1539 O O . VAL A 1 196 ? 10.769 1.116 6.457 1.00 96.81 196 VAL A O 1
ATOM 1542 N N . GLY A 1 197 ? 11.118 -1.050 6.000 1.00 96.94 197 GLY A N 1
ATOM 1543 C CA . GLY A 1 197 ? 10.206 -1.525 7.034 1.00 96.94 197 GLY A CA 1
ATOM 1544 C C . GLY A 1 197 ? 8.781 -1.047 6.754 1.00 96.94 197 GLY A C 1
ATOM 1545 O O . GLY A 1 197 ? 8.326 -1.030 5.612 1.00 96.94 197 GLY A O 1
ATOM 1546 N N . TYR A 1 198 ? 8.074 -0.607 7.792 1.00 96.19 198 TYR A N 1
ATOM 1547 C CA . TYR A 1 198 ? 6.735 -0.033 7.633 1.00 96.19 198 TYR A CA 1
ATOM 1548 C C . TYR A 1 198 ? 6.739 1.486 7.406 1.00 96.19 198 TYR A C 1
ATOM 1550 O O . TYR A 1 198 ? 5.672 2.047 7.187 1.00 96.19 198 TYR A O 1
ATOM 1558 N N . GLY A 1 199 ? 7.901 2.146 7.428 1.00 94.19 199 GLY A N 1
ATOM 1559 C CA . GLY A 1 199 ? 8.037 3.575 7.139 1.00 94.19 199 GLY A CA 1
ATOM 1560 C C . GLY A 1 199 ? 7.013 4.473 7.846 1.00 94.19 199 GLY A C 1
ATOM 1561 O O . GLY A 1 199 ? 6.685 4.304 9.026 1.00 94.19 199 GLY A O 1
ATOM 1562 N N . GLU A 1 200 ? 6.468 5.418 7.086 1.00 96.06 200 GLU A N 1
ATOM 1563 C CA . GLU A 1 200 ? 5.437 6.361 7.517 1.00 96.06 200 GLU A CA 1
ATOM 1564 C C . GLU A 1 200 ? 4.079 5.696 7.805 1.00 96.06 200 GLU A C 1
ATOM 1566 O O . GLU A 1 200 ? 3.271 6.266 8.542 1.00 96.06 200 GLU A O 1
ATOM 1571 N N . LEU A 1 201 ? 3.804 4.488 7.290 1.00 97.50 201 LEU A N 1
ATOM 1572 C CA . LEU A 1 201 ? 2.562 3.758 7.588 1.00 97.50 201 LEU A CA 1
ATOM 1573 C C . LEU A 1 201 ? 2.396 3.550 9.099 1.00 97.50 201 LEU A C 1
ATOM 1575 O O . LEU A 1 201 ? 1.311 3.777 9.641 1.00 97.50 201 LEU A O 1
ATOM 1579 N N . GLU A 1 202 ? 3.470 3.148 9.785 1.00 97.25 202 GLU A N 1
ATOM 1580 C CA . GLU A 1 202 ? 3.456 2.932 11.234 1.00 97.25 202 GLU A CA 1
ATOM 1581 C C . GLU A 1 202 ? 3.180 4.234 11.992 1.00 97.25 202 GLU A C 1
ATOM 1583 O O . GLU A 1 202 ? 2.303 4.274 12.859 1.00 97.25 202 GLU A O 1
ATOM 1588 N N . GLN A 1 203 ? 3.883 5.311 11.637 1.00 96.00 203 GLN A N 1
ATOM 1589 C CA . GLN A 1 203 ? 3.737 6.606 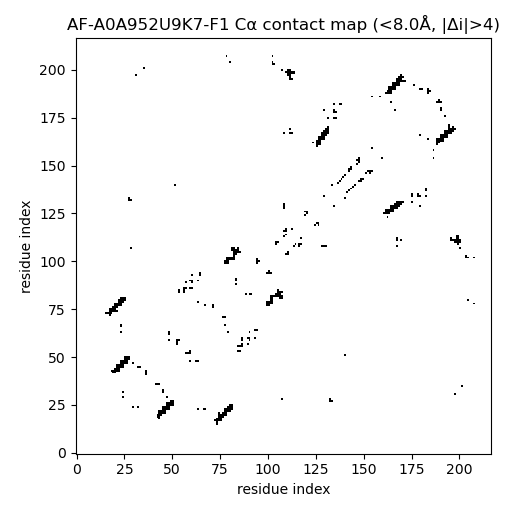12.303 1.00 96.00 203 GLN A CA 1
ATOM 1590 C C . GLN A 1 203 ? 2.340 7.195 12.100 1.00 96.00 203 GLN A C 1
ATOM 1592 O O . GLN A 1 203 ? 1.729 7.690 13.050 1.00 96.00 203 GLN A O 1
ATOM 1597 N N . ARG A 1 204 ? 1.783 7.079 10.891 1.00 96.31 204 ARG A N 1
ATOM 1598 C CA . ARG A 1 204 ? 0.432 7.561 10.568 1.00 96.31 204 ARG A CA 1
ATOM 1599 C C . ARG A 1 204 ? -0.646 6.783 11.307 1.00 96.31 204 ARG A C 1
ATOM 1601 O O . ARG A 1 204 ? -1.580 7.397 11.818 1.00 96.31 204 ARG A O 1
ATOM 1608 N N . LEU A 1 205 ? -0.513 5.461 11.417 1.00 96.56 205 LEU A N 1
ATOM 1609 C CA . LEU A 1 205 ? -1.438 4.649 12.209 1.00 96.56 205 LEU A CA 1
ATOM 1610 C C . LEU A 1 205 ? -1.345 4.975 13.701 1.00 96.56 205 LEU A C 1
ATOM 1612 O O . LEU A 1 205 ? -2.378 5.150 14.344 1.00 96.56 205 LEU A O 1
ATOM 1616 N N . LEU A 1 206 ? -0.134 5.132 14.244 1.00 96.31 206 LEU A N 1
ATOM 1617 C CA . LEU A 1 206 ? 0.060 5.565 15.629 1.00 96.31 206 LEU A CA 1
ATOM 1618 C C . LEU A 1 206 ? -0.581 6.929 15.889 1.00 96.31 206 LEU A C 1
ATOM 1620 O O . LEU A 1 206 ? -1.264 7.093 16.898 1.00 96.31 206 LEU A O 1
ATOM 1624 N N . ALA A 1 207 ? -0.383 7.898 14.995 1.00 94.50 207 ALA A N 1
ATOM 1625 C CA . ALA A 1 207 ? -0.972 9.226 15.114 1.00 94.50 207 ALA A CA 1
ATOM 1626 C C . ALA A 1 207 ? -2.504 9.167 15.057 1.00 94.50 207 ALA A C 1
ATOM 1628 O O . ALA A 1 207 ? -3.166 9.678 15.962 1.00 94.50 207 ALA A O 1
ATOM 1629 N N . ALA A 1 208 ? -3.060 8.481 14.055 1.00 93.75 208 ALA A N 1
ATOM 1630 C CA . ALA A 1 208 ? -4.501 8.325 13.902 1.00 93.75 208 ALA A CA 1
ATOM 1631 C C . ALA A 1 208 ? -5.111 7.656 15.143 1.00 93.75 208 ALA A C 1
ATOM 1633 O O . ALA A 1 208 ? -6.072 8.164 15.713 1.00 93.75 208 ALA A O 1
ATOM 1634 N N . ILE A 1 209 ? -4.527 6.569 15.647 1.00 92.81 209 ILE A N 1
ATOM 1635 C CA . ILE A 1 209 ? -5.047 5.855 16.822 1.00 92.81 209 ILE A CA 1
ATOM 1636 C C . ILE A 1 209 ? -4.865 6.671 18.114 1.00 92.81 209 ILE A C 1
ATOM 1638 O O . ILE A 1 209 ? -5.758 6.682 18.956 1.00 92.81 209 ILE A O 1
ATOM 1642 N N . LYS A 1 210 ? -3.775 7.428 18.287 1.00 85.81 210 LYS A N 1
ATOM 1643 C CA . LYS A 1 210 ? -3.569 8.260 19.490 1.00 85.81 210 LYS A CA 1
ATOM 1644 C C . LYS A 1 210 ? -4.509 9.458 19.577 1.00 85.81 210 LYS A C 1
ATOM 1646 O O . LYS A 1 210 ? -4.912 9.812 20.683 1.00 85.81 210 LYS A O 1
ATOM 1651 N N . GLN A 1 211 ? -4.901 10.057 18.450 1.00 68.88 211 GLN A N 1
ATOM 1652 C CA . GLN A 1 211 ? -5.842 11.186 18.442 1.00 68.88 211 GLN A CA 1
ATOM 1653 C C . GLN A 1 211 ? -7.180 10.857 19.134 1.00 68.88 211 GLN A C 1
ATOM 1655 O O . GLN A 1 211 ? -7.818 11.763 19.663 1.00 68.88 211 GLN A O 1
ATOM 1660 N N . SER A 1 212 ? -7.565 9.577 19.253 1.00 55.47 212 SER A N 1
ATOM 1661 C CA . SER A 1 212 ? -8.764 9.189 20.014 1.00 55.47 212 SER A CA 1
ATOM 1662 C C . SER A 1 212 ? -8.621 9.196 21.536 1.00 55.47 212 SER A C 1
ATOM 1664 O O . SER A 1 212 ? -9.641 9.185 22.214 1.00 55.47 212 SER A O 1
ATOM 1666 N N . VAL A 1 213 ? -7.410 9.232 22.100 1.00 51.66 213 VAL A N 1
ATOM 1667 C CA . VAL A 1 213 ? -7.239 9.261 23.567 1.00 51.66 213 VAL A CA 1
ATOM 1668 C C . VAL A 1 213 ? -7.438 10.677 24.124 1.00 51.66 213 VAL A C 1
ATOM 1670 O O . VAL A 1 213 ? -7.924 10.833 25.239 1.00 51.66 213 VAL A O 1
ATOM 1673 N N . ASN A 1 214 ? -7.147 11.713 23.331 1.00 45.19 214 ASN A N 1
ATOM 1674 C CA . ASN A 1 214 ? -7.183 13.111 23.781 1.00 45.19 214 ASN A CA 1
ATOM 1675 C C . ASN A 1 214 ? -8.466 13.875 23.388 1.00 45.19 214 ASN A C 1
ATOM 1677 O O . ASN A 1 214 ? -8.611 15.030 23.770 1.00 45.19 214 ASN A O 1
ATOM 1681 N N . GLY A 1 215 ? -9.385 13.260 22.634 1.00 41.97 215 GLY A N 1
ATOM 1682 C CA . GLY A 1 215 ? -10.659 13.866 22.204 1.00 41.97 215 GLY A CA 1
ATOM 1683 C C . GLY A 1 215 ? -11.865 13.562 23.106 1.00 41.97 215 GLY A C 1
ATOM 1684 O O . GLY A 1 215 ? -12.995 13.845 22.721 1.00 41.97 215 GLY A O 1
ATOM 1685 N N . LEU A 1 216 ? -11.634 12.947 24.271 1.00 40.28 216 LEU A N 1
ATOM 1686 C CA . LEU A 1 216 ? -12.644 12.613 25.290 1.00 40.28 216 LEU A CA 1
ATOM 1687 C C . LEU A 1 216 ? -12.546 13.514 26.543 1.00 40.28 216 LEU A C 1
ATOM 1689 O O . LEU A 1 216 ? -13.051 13.142 27.601 1.00 40.28 216 LEU A O 1
ATOM 1693 N N . GLY A 1 217 ? -11.874 14.666 26.430 1.00 32.31 217 GLY A N 1
ATOM 1694 C CA . GLY A 1 217 ? -11.756 15.684 27.482 1.00 32.31 217 GLY A CA 1
ATOM 1695 C C . GLY A 1 217 ? -12.685 16.865 27.262 1.00 32.31 217 GLY A C 1
ATOM 1696 O O . GLY A 1 217 ? -12.815 17.285 26.091 1.00 32.31 217 GLY A O 1
#

pLDDT: mean 91.25, std 15.72, range [30.23, 98.81]

Sequence (217 aa):
MWQFARSSRGDAGTARPVKPLLLIACGALAREVIALREKHAWDADIVCVPAIFHNTPSKIAPAVEKRILALRAQYQRIIVVYGDCGTNGDLDSALARLGVERISGPHCFEQYGGALHDQHMAETPGTYFLSDFLVRHFDKLVWHSLGLDRYPHLRDDYFGNYQQVVYLAQTDDPDLVSRAEHAAAKLGLPLQIAHVGYGELEQRLLAAIKQSVNGLG

Nearest PDB structures (foldseek):
  1a1s-assembly1_A  TM=2.918E-01  e=8.614E-04  Pyrococcus furiosus
  3lfh-assembly2_D  TM=5.552E-01  e=7.478E-02  Caldanaerobacter subterraneus subsp. tengcongensis MB4
  3mtq-assembly1_B  TM=5.141E-01  e=8.391E-01  Klebsiella pneumoniae subsp. pneumoniae MGH 78578
  3s9m-assembly2_D-3  TM=4.969E-01  e=6.101E+00  Homo sapiens

Radius of gyration: 22.36 Å; Cα contacts (8 Å, |Δi|>4): 297; chains: 1; bounding box: 79×39×65 Å

Secondary structure (DSSP, 8-state):
--------------PPPPEEEEEEEEGGGHHHHHHHHHHTT--EEEEEE-GGGGGSGGGHHHHHHHHHHHHGGGEEEEEEE---TT-TTHHHHHHHHHT-EE-SSSSHHHHHHTHHHHHHHHH-TTEEEE-HHHHHHHIIIIIITTTTTT-TTHHHHHHTT--EEEEEESS--HHHHHHHHHHHHHHT--EEEEE-TTHHHHHHHHHHHHHTTSS--

Solvent-accessible surface area (backbone atoms only — not comparable to full-atom values): 12320 Å² total; per-residue (Å²): 138,85,85,82,81,87,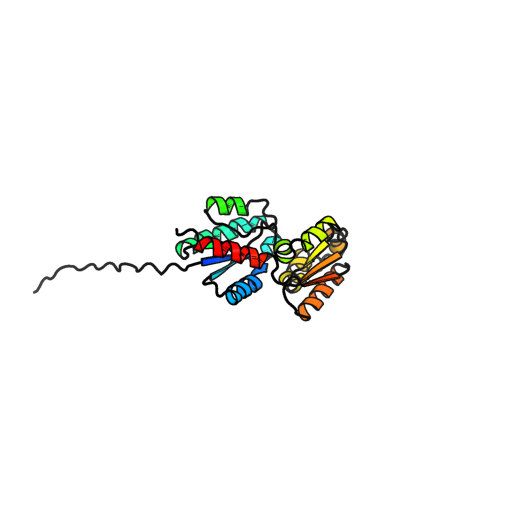80,89,74,78,79,78,76,74,75,74,83,62,40,63,32,34,38,45,27,38,41,67,45,48,69,60,54,50,51,49,34,61,76,67,68,51,75,55,51,79,47,68,46,72,51,73,33,67,85,45,25,83,52,44,37,62,52,51,50,54,52,47,71,76,45,52,90,50,32,75,38,60,40,32,47,44,40,52,50,75,33,84,53,49,41,58,56,53,28,60,78,70,76,42,55,61,44,83,57,59,30,67,66,47,28,28,39,39,72,61,38,54,48,42,51,72,79,40,68,34,54,44,77,37,37,61,54,46,37,78,38,34,58,63,71,48,37,52,66,72,36,40,81,83,40,59,7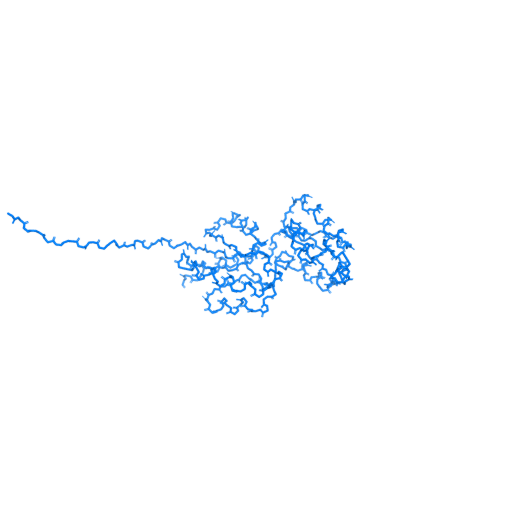2,52,47,52,77,74,45,62,75,47,70,32,27,39,35,45,29,51,67,97,46,73,69,54,52,55,33,42,52,50,51,22,58,76,69,71,33,54,73,45,80,43,85,40,40,56,41,46,46,52,55,42,51,51,50,61,61,50,56,64,73,71,72,80,118

Foldseek 3Di:
DDDDDDDDDDDPPDQDDAFAEEEEEAPLCVVVVVVLCVVVVPSYHYDYDYNLCLVVVCVVQVSSLVVCVVCVSRYPAYEYAFASSPVVCSNVVSCVVVVHYYFYDRGQQCQQCPVNSVVCCVVFVLEAEAELSCLVCVCPNPCVVQPCVPVVVCLCVVNVSHAAYEYAYQDDDVVSVVSQVVNCVSSVHHYDYDDRHSHNSSVRVVVVVVVVVPPVD